Protein AF-A0ABD0RWF2-F1 (afdb_monomer)

Sequence (231 aa):
QAASSPPPEAEDREDRGLSQQPPHILEEQQHHPLRVAAKAYTLSSVLMRILMLGRVLNEEPLILRGAEIAAAGKRADPQSLLCYGESDAPECQRFSIPRAFNNSLGRAAGSALAPNSEDGIVQLLFQVEPNPFPFNYIANYTVSTEVASMEFRTVNGTQIPISDLDDSHAITVAVNNSSVGRLDANGLEAILPPAGAENISRCGSIIVRVSTRNTNRQAGIYVQLNFTVLD

Radius of gyration: 30.19 Å; Cα contacts (8 Å, |Δi|>4): 250; chains: 1; bounding box: 70×100×73 Å

Solvent-accessible surface area (backbone atoms only — not comparable to full-atom values): 15235 Å² total; per-residue (Å²): 137,90,84,87,90,85,89,86,81,88,80,90,78,92,81,88,73,83,78,77,72,73,78,71,68,69,63,66,71,73,66,45,47,64,60,50,52,54,48,50,51,51,52,51,50,53,50,51,51,57,55,40,70,75,50,59,77,58,46,81,66,49,73,49,76,58,96,56,43,36,36,40,34,30,23,11,46,66,88,55,51,85,29,50,41,93,36,90,48,81,89,20,71,44,37,30,32,36,72,62,26,30,59,58,49,40,61,52,46,43,79,55,55,39,94,90,49,89,49,32,35,39,38,39,40,38,42,33,63,54,67,93,43,68,90,52,91,69,93,86,67,97,71,82,53,66,50,69,53,74,49,47,23,42,76,90,65,49,76,40,73,86,73,94,64,51,86,74,35,42,71,43,70,58,76,79,74,81,70,77,47,76,80,56,101,76,82,64,84,67,71,74,74,74,96,72,85,81,89,75,54,96,94,56,85,87,86,86,86,87,81,78,92,69,84,62,87,84,65,83,84,87,86,89,84,88,86,78,89,82,134

InterPro domains:
  IPR014010 REJ domain [PS51111] (1-132)

Organism: Cirrhinus mrigala (NCBI:txid683832)

Secondary structure (DSSP, 8-state):
----------------------THHHHTTS--HHHHHHHHHHHHHHHHHHHHHTSPTTPPPEEEE-SSEEEEEEEE-TTS-TTBSS---GGGTTEEB-TTHHHHHHHHHGGGG-TT----EEEEEEEE-----TTS--S--S----EEEEEEEETTS-B-------TTTPPEE-----------TT-----PPPS---PPPTT-------------TT-------------

Structure (mmCIF, N/CA/C/O backbone):
data_AF-A0ABD0RWF2-F1
#
_entry.id   AF-A0ABD0RWF2-F1
#
loop_
_atom_site.group_PDB
_atom_site.id
_atom_site.type_symbol
_atom_site.label_atom_id
_atom_site.label_alt_id
_atom_site.label_comp_id
_atom_site.label_asym_id
_atom_site.label_entity_id
_atom_site.label_seq_id
_atom_site.pdbx_PDB_ins_code
_atom_site.Cartn_x
_atom_site.Cartn_y
_atom_site.Cartn_z
_atom_site.occupancy
_atom_site.B_iso_or_equiv
_atom_site.auth_seq_id
_atom_site.auth_comp_id
_atom_site.auth_asym_id
_atom_site.auth_atom_id
_atom_site.pdbx_PDB_model_num
ATOM 1 N N . GLN A 1 1 ? -52.249 49.405 -39.831 1.00 35.00 1 GLN A N 1
ATOM 2 C CA . GLN A 1 1 ? -51.319 50.418 -40.371 1.00 35.00 1 GLN A CA 1
ATOM 3 C C . GLN A 1 1 ? -50.728 51.168 -39.186 1.00 35.00 1 GLN A C 1
ATOM 5 O O . GLN A 1 1 ? -51.450 51.349 -38.216 1.00 35.00 1 GLN A O 1
ATOM 10 N N . ALA A 1 2 ? -49.468 51.586 -39.308 1.00 34.66 2 ALA A N 1
ATOM 11 C CA . ALA A 1 2 ? -48.666 52.374 -38.365 1.00 34.66 2 ALA A CA 1
ATOM 12 C C . ALA A 1 2 ? -47.902 51.609 -37.267 1.00 34.66 2 ALA A C 1
ATOM 14 O O . ALA A 1 2 ? -48.438 50.806 -36.511 1.00 34.66 2 ALA A O 1
ATOM 15 N N . ALA A 1 3 ? -46.608 51.916 -37.263 1.00 31.72 3 ALA A N 1
ATOM 16 C CA . ALA A 1 3 ? -45.551 51.521 -36.358 1.00 31.72 3 ALA A CA 1
ATOM 17 C C . ALA A 1 3 ? -45.183 52.700 -35.428 1.00 31.72 3 ALA A C 1
ATOM 19 O O . ALA A 1 3 ? -45.596 53.830 -35.687 1.00 31.72 3 ALA A O 1
ATOM 20 N N . SER A 1 4 ? -44.303 52.404 -34.461 1.00 34.72 4 SER A N 1
ATOM 21 C CA . SER A 1 4 ? -43.256 53.286 -33.897 1.00 34.72 4 SER A CA 1
ATOM 22 C C . SER A 1 4 ? -43.497 54.012 -32.552 1.00 34.72 4 SER A C 1
ATOM 24 O O . SER A 1 4 ? -44.144 55.050 -32.500 1.00 34.72 4 SER A O 1
ATOM 26 N N . SER A 1 5 ? -42.767 53.512 -31.536 1.00 36.91 5 SER A N 1
ATOM 27 C CA . SER A 1 5 ? -41.776 54.229 -30.684 1.00 36.91 5 SER A CA 1
ATOM 28 C C . SER A 1 5 ? -42.162 54.843 -29.304 1.00 36.91 5 SER A C 1
ATOM 30 O O . SER A 1 5 ? -43.319 55.188 -29.099 1.00 36.91 5 SER A O 1
ATOM 32 N N . PRO A 1 6 ? -41.189 54.934 -28.345 1.00 44.84 6 PRO A N 1
ATOM 33 C CA . PRO A 1 6 ? -41.353 54.887 -26.864 1.00 44.84 6 PRO A CA 1
ATOM 34 C C . PRO A 1 6 ? -40.896 56.198 -26.142 1.00 44.84 6 PRO A C 1
ATOM 36 O O . PRO A 1 6 ? -40.737 57.202 -26.834 1.00 44.84 6 PRO A O 1
ATOM 39 N N . PRO A 1 7 ? -40.473 56.199 -24.847 1.00 54.69 7 PRO A N 1
ATOM 40 C CA . PRO A 1 7 ? -41.164 55.992 -23.556 1.00 54.69 7 PRO A CA 1
ATOM 41 C C . PRO A 1 7 ? -41.255 57.316 -22.726 1.00 54.69 7 PRO A C 1
ATOM 43 O O . PRO A 1 7 ? -40.968 58.389 -23.256 1.00 54.69 7 PRO A O 1
ATOM 46 N N . PRO A 1 8 ? -41.612 57.273 -21.423 1.00 38.41 8 PRO A N 1
ATOM 47 C CA . PRO A 1 8 ? -40.702 57.886 -20.443 1.00 38.41 8 PRO A CA 1
ATOM 48 C C . PRO A 1 8 ? -40.524 57.083 -19.138 1.00 38.41 8 PRO A C 1
ATOM 50 O O . PRO A 1 8 ? -41.197 56.088 -18.881 1.00 38.41 8 PRO A O 1
ATOM 53 N N . GLU A 1 9 ? -39.532 57.530 -18.376 1.00 35.00 9 GLU A N 1
ATOM 54 C CA . GLU A 1 9 ? -38.856 56.906 -17.240 1.00 35.00 9 GLU A CA 1
ATOM 55 C C . GLU A 1 9 ? -39.615 56.953 -15.898 1.00 35.00 9 GLU A C 1
ATOM 57 O O . GLU A 1 9 ? -40.462 57.812 -15.682 1.00 35.00 9 GLU A O 1
ATOM 62 N N . ALA A 1 10 ? -39.167 56.052 -15.008 1.00 35.75 10 ALA A N 1
ATOM 63 C CA . ALA A 1 10 ? -39.119 56.107 -13.539 1.00 35.75 10 ALA A CA 1
ATOM 64 C C . ALA A 1 10 ? -40.433 56.247 -12.738 1.00 35.75 10 ALA A C 1
ATOM 66 O O . ALA A 1 10 ? -41.091 57.276 -12.758 1.00 35.75 10 ALA A O 1
ATOM 67 N N . GLU A 1 11 ? -40.757 55.229 -11.932 1.00 32.94 11 GLU A N 1
ATOM 68 C CA . GLU A 1 11 ? -40.518 55.239 -10.474 1.00 32.94 11 GLU A CA 1
ATOM 69 C C . GLU A 1 11 ? -41.073 53.957 -9.810 1.00 32.94 11 GLU A C 1
ATOM 71 O O . GLU A 1 11 ? -42.237 53.593 -9.954 1.00 32.94 11 GLU A O 1
ATOM 76 N N . ASP A 1 12 ? -40.163 53.256 -9.134 1.00 34.69 12 ASP A N 1
ATOM 77 C CA . ASP A 1 12 ? -40.293 52.579 -7.838 1.00 34.69 12 ASP A CA 1
ATOM 78 C C . ASP A 1 12 ? -41.637 51.932 -7.431 1.00 34.69 12 ASP A C 1
ATOM 80 O O . ASP A 1 12 ? -42.587 52.601 -7.015 1.00 34.69 12 ASP A O 1
ATOM 84 N N . ARG A 1 13 ? -41.673 50.589 -7.393 1.00 35.50 13 ARG A N 1
ATOM 85 C CA . ARG A 1 13 ? -42.452 49.874 -6.369 1.00 35.50 13 ARG A CA 1
ATOM 86 C C . ARG A 1 13 ? -41.957 48.446 -6.145 1.00 35.50 13 ARG A C 1
ATOM 88 O O . ARG A 1 13 ? -42.136 47.570 -6.984 1.00 35.50 13 ARG A O 1
ATOM 95 N N . GLU A 1 14 ? -41.346 48.277 -4.977 1.00 40.03 14 GLU A N 1
ATOM 96 C CA . GLU A 1 14 ? -41.033 47.050 -4.239 1.00 40.03 14 GLU A CA 1
ATOM 97 C C . GLU A 1 14 ? -41.798 45.793 -4.689 1.00 40.03 14 GLU A C 1
ATOM 99 O O . GLU A 1 14 ? -43.000 45.671 -4.439 1.00 40.03 14 GLU A O 1
ATOM 104 N N . ASP A 1 15 ? -41.076 44.808 -5.236 1.00 33.31 15 ASP A N 1
ATOM 105 C CA . ASP A 1 15 ? -41.552 43.426 -5.292 1.00 33.31 15 ASP A CA 1
ATOM 106 C C . ASP A 1 15 ? -40.811 42.573 -4.255 1.00 33.31 15 ASP A C 1
ATOM 108 O O . ASP A 1 15 ? -39.605 42.314 -4.317 1.00 33.31 15 ASP A O 1
ATOM 112 N N . ARG A 1 16 ? -41.580 42.182 -3.240 1.00 39.78 16 ARG A N 1
ATOM 113 C CA . ARG A 1 16 ? -41.236 41.194 -2.225 1.00 39.78 16 ARG A CA 1
ATOM 114 C C . ARG A 1 16 ? -41.119 39.831 -2.897 1.00 39.78 16 ARG A C 1
ATOM 116 O O . ARG A 1 16 ? -42.123 39.294 -3.347 1.00 39.78 16 ARG A O 1
ATOM 123 N N . GLY A 1 17 ? -39.949 39.200 -2.835 1.00 33.62 17 GLY A N 1
ATOM 124 C CA . GLY A 1 17 ? -39.877 37.813 -3.296 1.00 33.62 17 GLY A CA 1
ATOM 125 C C . GLY A 1 17 ? -38.576 37.040 -3.146 1.00 33.62 17 GLY A C 1
ATOM 126 O O . GLY A 1 17 ? -38.531 35.918 -3.636 1.00 33.62 17 GLY A O 1
ATOM 127 N N . LEU A 1 18 ? -37.531 37.541 -2.473 1.00 32.53 18 LEU A N 1
ATOM 128 C CA . LEU A 1 18 ? -36.453 36.643 -2.039 1.00 32.53 18 LEU A CA 1
ATOM 129 C C . LEU A 1 18 ? -36.925 35.885 -0.798 1.00 32.53 18 LEU A C 1
ATOM 131 O O . LEU A 1 18 ? -36.782 36.350 0.333 1.00 32.53 18 LEU A O 1
ATOM 135 N N . SER A 1 19 ? -37.491 34.701 -1.028 1.00 36.44 19 SER A N 1
ATOM 136 C CA . SER A 1 19 ? -37.588 33.665 -0.008 1.00 36.44 19 SER A CA 1
ATOM 137 C C . SER A 1 19 ? -36.163 33.337 0.438 1.00 36.44 19 SER A C 1
ATOM 139 O O . SER A 1 19 ? -35.428 32.622 -0.239 1.00 36.44 19 SER A O 1
ATOM 141 N N . GLN A 1 20 ? -35.755 33.950 1.548 1.00 39.06 20 GLN A N 1
ATOM 142 C CA . GLN A 1 20 ? -34.501 33.694 2.237 1.00 39.06 20 GLN A CA 1
ATOM 143 C C . GLN A 1 20 ? -34.470 32.218 2.624 1.00 39.06 20 GLN A C 1
ATOM 145 O O . GLN A 1 20 ? -35.133 31.784 3.564 1.00 39.06 20 GLN A O 1
ATOM 150 N N . GLN A 1 21 ? -33.712 31.432 1.870 1.00 40.88 21 GLN A N 1
ATOM 151 C CA . GLN A 1 21 ? -33.287 30.122 2.326 1.00 40.88 21 GLN A CA 1
ATOM 152 C C . GLN A 1 21 ? -32.282 30.364 3.466 1.00 40.88 21 GLN A C 1
ATOM 154 O O . GLN A 1 21 ? -31.365 31.169 3.276 1.00 40.88 21 GLN A O 1
ATOM 159 N N . PRO A 1 22 ? -32.448 29.761 4.659 1.00 37.84 22 PRO A N 1
ATOM 160 C CA . PRO A 1 22 ? -31.600 30.097 5.796 1.00 37.84 22 PRO A CA 1
ATOM 161 C C . PRO A 1 22 ? -30.133 29.756 5.484 1.00 37.84 22 PRO A C 1
ATOM 163 O O . PRO A 1 22 ? -29.872 28.680 4.939 1.00 37.84 22 PRO A O 1
ATOM 166 N N . PRO A 1 23 ? -29.161 30.604 5.868 1.00 44.16 23 PRO A N 1
ATOM 167 C CA . PRO A 1 23 ? -27.738 30.399 5.573 1.00 44.16 23 PRO A CA 1
ATOM 168 C C . PRO A 1 23 ? -27.113 29.191 6.295 1.00 44.16 23 PRO A C 1
ATOM 170 O O . PRO A 1 23 ? -25.952 28.867 6.068 1.00 44.16 23 PRO A O 1
ATOM 173 N N . HIS A 1 24 ? -27.873 28.472 7.121 1.00 41.97 24 HIS A N 1
ATOM 174 C CA . HIS A 1 24 ? -27.354 27.397 7.964 1.00 41.97 24 HIS A CA 1
ATOM 175 C C . HIS A 1 24 ? -27.015 26.090 7.226 1.00 41.97 24 HIS A C 1
ATOM 177 O O . HIS A 1 24 ? -26.334 25.247 7.794 1.00 41.97 24 HIS A O 1
ATOM 183 N N . ILE A 1 25 ? -27.420 25.910 5.962 1.00 43.56 25 ILE A N 1
ATOM 184 C CA . ILE A 1 25 ? -27.189 24.640 5.240 1.00 43.56 25 ILE A CA 1
ATOM 185 C C . ILE A 1 25 ? -25.828 24.609 4.511 1.00 43.56 25 ILE A C 1
ATOM 187 O O . ILE A 1 25 ? -25.320 23.531 4.214 1.00 43.56 25 ILE A O 1
ATOM 191 N N . LEU A 1 26 ? -25.177 25.756 4.267 1.00 41.25 26 LEU A N 1
ATOM 192 C CA . LEU A 1 26 ? -23.876 25.770 3.576 1.00 41.25 26 LEU A CA 1
ATOM 193 C C . LEU A 1 26 ? -22.666 25.529 4.498 1.00 41.25 26 LEU A C 1
ATOM 195 O O . LEU A 1 26 ? -21.635 25.060 4.015 1.00 41.25 26 LEU A O 1
ATOM 199 N N . GLU A 1 27 ? -22.773 25.787 5.804 1.00 44.12 27 GLU A N 1
ATOM 200 C CA . GLU A 1 27 ? -21.644 25.638 6.742 1.00 44.12 27 GLU A CA 1
ATOM 201 C C . GLU A 1 27 ? -21.539 24.229 7.356 1.00 44.12 27 GLU A C 1
ATOM 203 O O . GLU A 1 27 ? -20.430 23.723 7.568 1.00 44.12 27 GLU A O 1
ATOM 208 N N . GLU A 1 28 ? -22.664 23.525 7.537 1.00 43.81 28 GLU A N 1
ATOM 209 C CA . GLU A 1 28 ? -22.675 22.117 7.979 1.00 43.81 28 GLU A CA 1
ATOM 210 C C . GLU A 1 28 ? -22.117 21.155 6.915 1.00 43.81 28 GLU A C 1
ATOM 212 O O . GLU A 1 28 ? -21.649 20.057 7.222 1.00 43.81 28 GLU A O 1
ATOM 217 N N . GLN A 1 29 ? -22.101 21.570 5.646 1.00 45.38 29 GLN A N 1
ATOM 218 C CA . GLN A 1 29 ? -21.723 20.707 4.527 1.00 45.38 29 GLN A CA 1
ATOM 219 C C . GLN A 1 29 ? -20.199 20.632 4.288 1.00 45.38 29 GLN A C 1
ATOM 221 O O . GLN A 1 29 ? -19.726 19.749 3.558 1.00 45.38 29 GLN A O 1
ATOM 226 N N . GLN A 1 30 ? -19.418 21.518 4.920 1.00 48.91 30 GLN A N 1
ATOM 227 C CA . GLN A 1 30 ? -17.952 21.582 4.806 1.00 48.91 30 GLN A CA 1
ATOM 228 C C . GLN A 1 30 ? -17.190 20.803 5.891 1.00 48.91 30 GLN A C 1
ATOM 230 O O . GLN A 1 30 ? -16.026 20.471 5.676 1.00 48.91 30 GLN A O 1
ATOM 235 N N . HIS A 1 31 ? -17.835 20.441 7.002 1.00 50.56 31 HIS A N 1
ATOM 236 C CA . HIS A 1 31 ? -17.146 19.947 8.206 1.00 50.56 31 HIS A CA 1
ATOM 237 C C . HIS A 1 31 ? -17.389 18.470 8.519 1.00 50.56 31 HIS A C 1
ATOM 239 O O . HIS A 1 31 ? -17.074 18.001 9.609 1.00 50.56 31 HIS A O 1
ATOM 245 N N . HIS A 1 32 ? -17.926 17.707 7.567 1.00 56.00 32 HIS A N 1
ATOM 246 C CA . HIS A 1 32 ? -18.121 16.278 7.768 1.00 56.00 32 HIS A CA 1
ATOM 247 C C . HIS A 1 32 ? -16.754 15.586 7.957 1.00 56.00 32 HIS A C 1
ATOM 249 O O . HIS A 1 32 ? -15.948 15.616 7.024 1.00 56.00 32 HIS A O 1
ATOM 255 N N . PRO A 1 33 ? -16.457 14.945 9.099 1.00 59.25 33 PRO A N 1
ATOM 256 C CA . PRO A 1 33 ? -15.104 14.461 9.394 1.00 59.25 33 PRO A CA 1
ATOM 257 C C . PRO A 1 33 ? -14.569 13.429 8.390 1.00 59.25 33 PRO A C 1
ATOM 259 O O . PRO A 1 33 ? -13.376 13.423 8.098 1.00 59.25 33 PRO A O 1
ATOM 262 N N . LEU A 1 34 ? -15.445 12.645 7.740 1.00 58.69 34 LEU A N 1
ATOM 263 C CA . LEU A 1 34 ? -15.051 11.780 6.614 1.00 58.69 34 LEU A CA 1
ATOM 264 C C . LEU A 1 34 ? -14.525 12.578 5.407 1.00 58.69 34 LEU A C 1
ATOM 266 O O . LEU A 1 34 ? -13.592 12.142 4.738 1.00 58.69 34 LEU A O 1
ATOM 270 N N . ARG A 1 35 ? -15.087 13.765 5.129 1.00 64.81 35 ARG A N 1
ATOM 271 C CA . ARG A 1 35 ? -14.586 14.663 4.073 1.00 64.81 35 ARG A CA 1
ATOM 272 C C . ARG A 1 35 ? -13.245 15.280 4.459 1.00 64.81 35 ARG A C 1
ATOM 274 O O . ARG A 1 35 ? -12.412 15.472 3.579 1.00 64.81 35 ARG A O 1
ATOM 281 N N . VAL A 1 36 ? -13.018 15.551 5.746 1.00 71.88 36 VAL A N 1
ATOM 282 C CA . VAL A 1 36 ? -11.729 16.052 6.249 1.00 71.88 36 VAL A CA 1
ATOM 283 C C . VAL A 1 36 ? -10.648 14.981 6.103 1.00 71.88 36 VAL A C 1
ATOM 285 O O . VAL A 1 36 ? -9.608 15.268 5.519 1.00 71.88 36 VAL A O 1
ATOM 288 N N . ALA A 1 37 ? -10.918 13.739 6.519 1.00 72.12 37 ALA A N 1
ATOM 289 C CA . ALA A 1 37 ? -9.980 12.623 6.386 1.00 72.12 37 ALA A CA 1
ATOM 290 C C . ALA A 1 37 ? -9.653 12.306 4.916 1.00 72.12 37 ALA A C 1
ATOM 292 O O . ALA A 1 37 ? -8.483 12.208 4.548 1.00 72.12 37 ALA A O 1
ATOM 293 N N . ALA A 1 38 ? -10.664 12.231 4.042 1.00 74.44 38 ALA A N 1
ATOM 294 C CA . ALA A 1 38 ? -10.454 11.998 2.611 1.00 74.44 38 ALA A CA 1
ATOM 295 C C . ALA A 1 38 ? -9.656 13.134 1.943 1.00 74.44 38 ALA A C 1
ATOM 297 O O . ALA A 1 38 ? -8.788 12.889 1.099 1.00 74.44 38 ALA A O 1
ATOM 298 N N . LYS A 1 39 ? -9.916 14.388 2.337 1.00 81.06 39 LYS A N 1
ATOM 299 C CA . LYS A 1 39 ? -9.170 15.552 1.847 1.00 81.06 39 LYS A CA 1
ATOM 300 C C . LYS A 1 39 ? -7.728 15.546 2.355 1.00 81.06 39 LYS A C 1
ATOM 302 O O . LYS A 1 39 ? -6.826 15.786 1.560 1.00 81.06 39 LYS A O 1
ATOM 307 N N . ALA A 1 40 ? -7.508 15.233 3.632 1.00 80.00 40 ALA A N 1
ATOM 308 C CA . ALA A 1 40 ? -6.178 15.107 4.220 1.00 80.00 40 ALA A CA 1
ATOM 309 C C . ALA A 1 40 ? -5.372 13.999 3.531 1.00 80.00 40 ALA A C 1
ATOM 311 O O . ALA A 1 40 ? -4.257 14.252 3.092 1.00 80.00 40 ALA A O 1
ATOM 312 N N . TYR A 1 41 ? -5.966 12.821 3.324 1.00 82.12 41 TYR A N 1
ATOM 313 C CA . TYR A 1 41 ? -5.356 11.735 2.556 1.00 82.12 41 TYR A CA 1
ATOM 314 C C . TYR A 1 41 ? -4.958 12.183 1.143 1.00 82.12 41 TYR A C 1
ATOM 316 O O . TYR A 1 41 ? -3.818 11.993 0.726 1.00 82.12 41 TYR A O 1
ATOM 324 N N . THR A 1 42 ? -5.876 12.834 0.421 1.00 84.75 42 THR A N 1
ATOM 325 C CA . THR A 1 42 ? -5.627 13.297 -0.954 1.00 84.75 42 THR A CA 1
ATOM 326 C C . THR A 1 42 ? -4.484 14.312 -1.006 1.00 84.75 42 THR A C 1
ATOM 328 O O . THR A 1 42 ? -3.588 14.190 -1.838 1.00 84.75 42 THR A O 1
ATOM 331 N N . LEU A 1 43 ? -4.484 15.301 -0.106 1.00 89.19 43 LEU A N 1
ATOM 332 C CA . LEU A 1 43 ? -3.433 16.319 -0.038 1.00 89.19 43 LEU A CA 1
ATOM 333 C C . LEU A 1 43 ? -2.080 15.711 0.348 1.00 89.19 43 LEU A C 1
ATOM 335 O O . LEU A 1 43 ? -1.073 16.037 -0.281 1.00 89.19 43 LEU A O 1
ATOM 339 N N . SER A 1 44 ? -2.061 14.796 1.318 1.00 87.62 44 SER A N 1
ATOM 340 C CA . SER A 1 44 ? -0.854 14.073 1.724 1.00 87.62 44 SER A CA 1
ATOM 341 C C . SER A 1 44 ? -0.311 13.203 0.590 1.00 87.62 44 SER A C 1
ATOM 343 O O . SER A 1 44 ? 0.894 13.199 0.363 1.00 87.62 44 SER A O 1
ATOM 345 N N . SER A 1 45 ? -1.177 12.537 -0.180 1.00 87.56 45 SER A N 1
ATOM 346 C CA . SER A 1 45 ? -0.793 11.770 -1.374 1.00 87.56 45 SER A CA 1
ATOM 347 C C . SER A 1 45 ? -0.154 12.645 -2.447 1.00 87.56 45 SER A C 1
ATOM 349 O O . SER A 1 45 ? 0.947 12.349 -2.918 1.00 87.56 45 SER A O 1
ATOM 351 N N . VAL A 1 46 ? -0.778 13.780 -2.771 1.00 91.69 46 VAL A N 1
ATOM 352 C CA . VAL A 1 46 ? -0.228 14.735 -3.742 1.00 91.69 46 VAL A CA 1
ATOM 353 C C . VAL A 1 46 ? 1.121 15.286 -3.276 1.00 91.69 46 VAL A C 1
ATOM 355 O O . VAL A 1 46 ? 2.073 15.295 -4.055 1.00 91.69 46 VAL A O 1
ATOM 358 N N . LEU A 1 47 ? 1.229 15.703 -2.012 1.00 93.62 47 LEU A N 1
ATOM 359 C CA . LEU A 1 47 ? 2.478 16.211 -1.444 1.00 93.62 47 LEU A CA 1
ATOM 360 C C . LEU A 1 47 ? 3.583 15.153 -1.499 1.00 93.62 47 LEU A C 1
ATOM 362 O O . LEU A 1 47 ? 4.667 15.417 -2.017 1.00 93.62 47 LEU A O 1
ATOM 366 N N . MET A 1 48 ? 3.297 13.950 -1.003 1.00 93.81 48 MET A N 1
ATOM 367 C CA . MET A 1 48 ? 4.249 12.846 -0.971 1.00 93.81 48 MET A CA 1
ATOM 368 C C . MET A 1 48 ? 4.751 12.519 -2.378 1.00 93.81 48 MET A C 1
ATOM 370 O O . MET A 1 48 ? 5.948 12.342 -2.593 1.00 93.81 48 MET A O 1
ATOM 374 N N . ARG A 1 49 ? 3.853 12.533 -3.365 1.00 91.75 49 ARG A N 1
ATOM 375 C CA . ARG A 1 49 ? 4.201 12.331 -4.766 1.00 91.75 49 ARG A CA 1
ATOM 376 C C . ARG A 1 49 ? 5.155 13.394 -5.299 1.00 91.75 49 ARG A C 1
ATOM 378 O O . ARG A 1 49 ? 6.152 13.038 -5.917 1.00 91.75 49 ARG A O 1
ATOM 385 N N . ILE A 1 50 ? 4.868 14.673 -5.053 1.00 93.44 50 ILE A N 1
ATOM 386 C CA . ILE A 1 50 ? 5.740 15.781 -5.469 1.00 93.44 50 ILE A CA 1
ATOM 387 C C . ILE A 1 50 ? 7.135 15.611 -4.859 1.00 93.44 50 ILE A C 1
ATOM 389 O O . ILE A 1 50 ? 8.132 15.715 -5.569 1.00 93.44 50 ILE A O 1
ATOM 393 N N . LEU A 1 51 ? 7.206 15.281 -3.567 1.00 95.00 51 LEU A N 1
ATOM 394 C CA . LEU A 1 51 ? 8.475 15.067 -2.871 1.00 95.00 51 LEU A CA 1
ATOM 395 C C . LEU A 1 51 ? 9.264 13.892 -3.465 1.00 95.00 51 LEU A C 1
ATOM 397 O O . LEU A 1 51 ? 10.476 13.992 -3.624 1.00 95.00 51 LEU A O 1
ATOM 401 N N . MET A 1 52 ? 8.589 12.805 -3.849 1.00 93.81 52 MET A N 1
ATOM 402 C CA . MET A 1 52 ? 9.229 11.640 -4.475 1.00 93.81 52 MET A CA 1
ATOM 403 C C . MET A 1 52 ? 9.791 11.910 -5.865 1.00 93.81 52 MET A C 1
ATOM 405 O O . MET A 1 52 ? 10.822 11.337 -6.213 1.00 93.81 52 MET A O 1
ATOM 409 N N . LEU A 1 53 ? 9.179 12.808 -6.638 1.00 90.31 53 LEU A N 1
ATOM 410 C CA . LEU A 1 53 ? 9.723 13.209 -7.939 1.00 90.31 53 LEU A CA 1
ATOM 411 C C . LEU A 1 53 ? 11.044 13.979 -7.813 1.00 90.31 53 LEU A C 1
ATOM 413 O O . LEU A 1 53 ? 11.866 13.920 -8.723 1.00 90.31 53 LEU A O 1
ATOM 417 N N . GLY A 1 54 ? 11.267 14.669 -6.692 1.00 90.12 54 GLY A N 1
ATOM 418 C CA . GLY A 1 54 ? 12.518 15.378 -6.414 1.00 90.12 54 GLY A CA 1
ATOM 419 C C . GLY A 1 54 ? 13.642 14.501 -5.854 1.00 90.12 54 GLY A C 1
ATOM 420 O O . GLY A 1 54 ? 14.760 14.991 -5.706 1.00 90.12 54 GLY A O 1
ATOM 421 N N . ARG A 1 55 ? 13.372 13.233 -5.515 1.00 92.56 55 ARG A N 1
ATOM 422 C CA . ARG A 1 55 ? 14.361 12.341 -4.888 1.00 92.56 55 ARG A CA 1
ATOM 423 C C . ARG A 1 55 ? 15.201 11.578 -5.900 1.00 92.56 55 ARG A C 1
ATOM 425 O O . ARG A 1 55 ? 14.794 11.360 -7.046 1.00 92.56 55 ARG A O 1
ATOM 432 N N . VAL A 1 56 ? 16.372 11.138 -5.446 1.00 92.12 56 VAL A N 1
ATOM 433 C CA . VAL A 1 56 ? 17.272 10.287 -6.227 1.00 92.12 56 VAL A CA 1
ATOM 434 C C . VAL A 1 56 ? 16.725 8.857 -6.250 1.00 92.12 56 VAL A C 1
ATOM 436 O O . VAL A 1 56 ? 16.047 8.411 -5.323 1.00 92.12 56 VAL A O 1
ATOM 439 N N . LEU A 1 57 ? 16.973 8.138 -7.345 1.00 90.62 57 LEU A N 1
ATOM 440 C CA . LEU A 1 57 ? 16.590 6.735 -7.467 1.00 90.62 57 LEU A CA 1
ATOM 441 C C . LEU A 1 57 ? 17.258 5.896 -6.364 1.00 90.62 57 LEU A C 1
ATOM 443 O O . LEU A 1 57 ? 18.457 6.019 -6.132 1.00 90.62 57 LEU A O 1
ATOM 447 N N . ASN A 1 58 ? 16.480 5.021 -5.724 1.00 91.31 58 ASN A N 1
ATOM 448 C CA . ASN A 1 58 ? 16.902 4.095 -4.664 1.00 91.31 58 ASN A CA 1
ATOM 449 C C . ASN A 1 58 ? 17.411 4.744 -3.376 1.00 91.31 58 ASN A C 1
ATOM 451 O O . ASN A 1 58 ? 18.004 4.065 -2.537 1.00 91.31 58 ASN A O 1
ATOM 455 N N . GLU A 1 59 ? 17.146 6.030 -3.195 1.00 92.44 59 GLU A N 1
ATOM 456 C CA . GLU A 1 59 ? 17.417 6.720 -1.946 1.00 92.44 59 GLU A CA 1
ATOM 457 C C . GLU A 1 59 ? 16.563 6.160 -0.793 1.00 92.44 59 GLU A C 1
ATOM 459 O O . GLU A 1 59 ? 15.576 5.442 -0.998 1.00 92.44 59 GLU A O 1
ATOM 464 N N . GLU A 1 60 ? 16.956 6.469 0.441 1.00 92.81 60 GLU A N 1
ATOM 465 C CA . GLU A 1 60 ? 16.189 6.132 1.638 1.00 92.81 60 GLU A CA 1
ATOM 466 C C . GLU A 1 60 ? 14.736 6.651 1.563 1.00 92.81 60 GLU A C 1
ATOM 468 O O . GLU A 1 60 ? 14.473 7.708 0.972 1.00 92.81 60 GLU A O 1
ATOM 473 N N . PRO A 1 61 ? 13.764 5.910 2.130 1.00 93.62 61 PRO A N 1
ATOM 474 C CA . PRO A 1 61 ? 12.371 6.331 2.103 1.00 93.62 61 PRO A CA 1
ATOM 475 C C . PRO A 1 61 ? 12.186 7.645 2.870 1.00 93.62 61 PRO A C 1
ATOM 477 O O . PRO A 1 61 ? 12.734 7.840 3.953 1.00 93.62 61 PRO A O 1
ATOM 480 N N . LEU A 1 62 ? 11.368 8.542 2.324 1.00 94.88 62 LEU A N 1
ATOM 481 C CA . LEU A 1 62 ? 10.940 9.748 3.025 1.00 94.88 62 LEU A CA 1
ATOM 482 C C . LEU A 1 62 ? 9.657 9.448 3.790 1.00 94.88 62 LEU A C 1
ATOM 484 O O . LEU A 1 62 ? 8.690 8.957 3.209 1.00 94.88 62 LEU A O 1
ATOM 488 N N . ILE A 1 63 ? 9.646 9.794 5.073 1.00 92.94 63 ILE A N 1
ATOM 489 C CA . ILE A 1 63 ? 8.518 9.538 5.961 1.00 92.94 63 ILE A CA 1
ATOM 490 C C . ILE A 1 63 ? 7.955 10.878 6.443 1.00 92.94 63 ILE A C 1
ATOM 492 O O . ILE A 1 63 ? 8.668 11.692 7.027 1.00 92.94 63 ILE A O 1
ATOM 496 N N . LEU A 1 64 ? 6.663 11.096 6.214 1.00 89.56 64 LEU A N 1
ATOM 497 C CA . LEU A 1 64 ? 5.887 12.198 6.768 1.00 89.56 64 LEU A CA 1
ATOM 498 C C . LEU A 1 64 ? 4.970 11.640 7.855 1.00 89.56 64 LEU A C 1
ATOM 500 O O . LEU A 1 64 ? 4.101 10.817 7.572 1.00 89.56 64 LEU A O 1
ATOM 504 N N . ARG A 1 65 ? 5.154 12.083 9.099 1.00 85.56 65 ARG A N 1
ATOM 505 C CA . ARG A 1 65 ? 4.308 11.688 10.233 1.00 85.56 65 ARG A CA 1
ATOM 506 C C . ARG A 1 65 ? 3.527 12.896 10.733 1.00 85.56 65 ARG A C 1
ATOM 508 O O . ARG A 1 65 ? 4.119 13.868 11.194 1.00 85.56 65 ARG A O 1
ATOM 515 N N . GLY A 1 66 ? 2.209 12.829 10.603 1.00 76.44 66 GLY A N 1
ATOM 516 C CA . GLY A 1 66 ? 1.262 13.669 11.326 1.00 76.44 66 GLY A CA 1
ATOM 517 C C . GLY A 1 66 ? 0.761 12.965 12.587 1.00 76.44 66 GLY A C 1
ATOM 518 O O . GLY A 1 66 ? 1.197 11.856 12.893 1.00 76.44 66 GLY A O 1
ATOM 519 N N . ALA A 1 67 ? -0.161 13.609 13.302 1.00 72.44 67 ALA A N 1
ATOM 520 C CA . ALA A 1 67 ? -0.793 13.003 14.470 1.00 72.44 67 ALA A CA 1
ATOM 521 C C . ALA A 1 67 ? -1.688 11.815 14.074 1.00 72.44 67 ALA A C 1
ATOM 523 O O . ALA A 1 67 ? -1.645 10.797 14.742 1.00 72.44 67 ALA A O 1
ATOM 524 N N . GLU A 1 68 ? -2.425 11.911 12.962 1.00 73.12 68 GLU A N 1
ATOM 525 C CA . GLU A 1 68 ? -3.387 10.875 12.546 1.00 73.12 68 GLU A CA 1
ATOM 526 C C . GLU A 1 68 ? -3.001 10.136 11.252 1.00 73.12 68 GLU A C 1
ATOM 528 O O . GLU A 1 68 ? -3.562 9.086 10.935 1.00 73.12 68 GLU A O 1
ATOM 533 N N . ILE A 1 69 ? -2.077 10.691 10.461 1.00 76.19 69 ILE A N 1
ATOM 534 C CA . ILE A 1 69 ? -1.674 10.140 9.159 1.00 76.19 69 ILE A CA 1
ATOM 535 C C . ILE A 1 69 ? -0.156 10.020 9.110 1.00 76.19 69 ILE A C 1
ATOM 537 O O . ILE A 1 69 ? 0.558 11.016 9.239 1.00 76.19 69 ILE A O 1
ATOM 541 N N . ALA A 1 70 ? 0.329 8.815 8.836 1.00 85.75 70 ALA A N 1
ATOM 542 C CA . ALA A 1 70 ? 1.702 8.562 8.438 1.00 85.75 70 ALA A CA 1
ATOM 543 C C . ALA A 1 70 ? 1.753 8.202 6.947 1.00 85.75 70 ALA A C 1
ATOM 545 O O . ALA A 1 70 ? 0.928 7.448 6.431 1.00 85.75 70 ALA A O 1
ATOM 546 N N . ALA A 1 71 ? 2.733 8.754 6.243 1.00 90.12 71 ALA A N 1
ATOM 547 C CA . ALA A 1 71 ? 3.001 8.467 4.846 1.00 90.12 71 ALA A CA 1
ATOM 548 C C . ALA A 1 71 ? 4.483 8.153 4.677 1.00 90.12 71 ALA A C 1
ATOM 550 O O . ALA A 1 71 ? 5.334 8.897 5.156 1.00 90.12 71 ALA A O 1
ATOM 551 N N . ALA A 1 72 ? 4.792 7.075 3.974 1.00 93.31 72 ALA A N 1
ATOM 552 C CA . ALA A 1 72 ? 6.134 6.737 3.544 1.00 93.31 72 ALA A CA 1
ATOM 553 C C . ALA A 1 72 ? 6.163 6.711 2.019 1.00 93.31 72 ALA A C 1
ATOM 555 O O . ALA A 1 72 ? 5.262 6.167 1.381 1.00 93.31 72 ALA A O 1
ATOM 556 N N . GLY A 1 73 ? 7.191 7.297 1.421 1.00 94.38 73 GLY A N 1
ATOM 557 C CA . GLY A 1 73 ? 7.405 7.228 -0.016 1.00 94.38 73 GLY A CA 1
ATOM 558 C C . GLY A 1 73 ? 8.834 6.850 -0.349 1.00 94.38 73 GLY A C 1
ATOM 559 O O . GLY A 1 73 ? 9.768 7.252 0.345 1.00 94.38 73 GLY A O 1
ATOM 560 N N . LYS A 1 74 ? 9.004 6.104 -1.441 1.00 93.94 74 LYS A N 1
ATOM 561 C CA . LYS A 1 74 ? 10.315 5.787 -2.007 1.00 93.94 74 LYS A CA 1
ATOM 562 C C . LYS A 1 74 ? 10.271 5.894 -3.529 1.00 93.94 74 LYS A C 1
ATOM 564 O O . LYS A 1 74 ? 9.356 5.366 -4.163 1.00 93.94 74 LYS A O 1
ATOM 569 N N . ARG A 1 75 ? 11.277 6.550 -4.114 1.00 93.56 75 ARG A N 1
ATOM 570 C CA . ARG A 1 75 ? 11.586 6.423 -5.542 1.00 93.56 75 ARG A CA 1
ATOM 571 C C . ARG A 1 75 ? 12.579 5.277 -5.693 1.00 93.56 75 ARG A C 1
ATOM 573 O O . ARG A 1 75 ? 13.724 5.406 -5.276 1.00 93.56 75 ARG A O 1
ATOM 580 N N . ALA A 1 76 ? 12.144 4.159 -6.251 1.00 90.62 76 ALA A N 1
ATOM 581 C CA . ALA A 1 76 ? 12.926 2.930 -6.296 1.00 90.62 76 ALA A CA 1
ATOM 582 C C . ALA A 1 76 ? 12.855 2.255 -7.664 1.00 90.62 76 ALA A C 1
ATOM 584 O O . ALA A 1 76 ? 11.878 2.400 -8.393 1.00 90.62 76 ALA A O 1
ATOM 585 N N . ASP A 1 77 ? 13.876 1.482 -8.000 1.00 88.19 77 ASP A N 1
ATOM 586 C CA . ASP A 1 77 ? 13.770 0.474 -9.046 1.00 88.19 77 ASP A CA 1
ATOM 587 C C . ASP A 1 77 ? 12.908 -0.724 -8.569 1.00 88.19 77 ASP A C 1
ATOM 589 O O . ASP A 1 77 ? 12.602 -0.848 -7.375 1.00 88.19 77 ASP A O 1
ATOM 593 N N . PRO A 1 78 ? 12.506 -1.643 -9.471 1.00 85.00 78 PRO A N 1
ATOM 594 C CA . PRO A 1 78 ? 11.762 -2.843 -9.102 1.00 85.00 78 PRO A CA 1
ATOM 595 C C . PRO A 1 78 ? 12.434 -3.750 -8.085 1.00 85.00 78 PRO A C 1
ATOM 597 O O . PRO A 1 78 ? 11.776 -4.661 -7.610 1.00 85.00 78 PRO A O 1
ATOM 600 N N . GLN A 1 79 ? 13.723 -3.609 -7.794 1.00 84.81 79 GLN A N 1
ATOM 601 C CA . GLN A 1 79 ? 14.459 -4.478 -6.875 1.00 84.81 79 GLN A CA 1
ATOM 602 C C . GLN A 1 79 ? 14.624 -3.848 -5.486 1.00 84.81 79 GLN A C 1
ATOM 604 O O . GLN A 1 79 ? 14.910 -4.561 -4.526 1.00 84.81 79 GLN A O 1
ATOM 609 N N . SER A 1 80 ? 14.370 -2.545 -5.359 1.00 88.56 80 SER A N 1
ATOM 610 C CA . SER A 1 80 ? 14.598 -1.758 -4.147 1.00 88.56 80 SER A CA 1
ATOM 611 C C . SER A 1 80 ? 13.316 -1.127 -3.590 1.00 88.56 80 SER A C 1
ATOM 613 O O . SER A 1 80 ? 13.363 -0.074 -2.953 1.00 88.56 80 SER A O 1
ATOM 615 N N . LEU A 1 81 ? 12.145 -1.731 -3.802 1.00 91.12 81 LEU A N 1
ATOM 616 C CA . LEU A 1 81 ? 10.906 -1.236 -3.195 1.00 91.12 81 LEU A CA 1
ATOM 617 C C . LEU A 1 81 ? 10.985 -1.210 -1.661 1.00 91.12 81 LEU A C 1
ATOM 619 O O . LEU A 1 81 ? 11.703 -1.984 -1.023 1.00 91.12 81 LEU A O 1
ATOM 623 N N . LEU A 1 82 ? 10.207 -0.310 -1.069 1.00 91.38 82 LEU A N 1
ATOM 624 C CA . LEU A 1 82 ? 9.888 -0.322 0.351 1.00 91.38 82 LEU A CA 1
ATOM 625 C C . LEU A 1 82 ? 9.115 -1.612 0.678 1.00 91.38 82 LEU A C 1
ATOM 627 O O . LEU A 1 82 ? 8.238 -2.013 -0.084 1.00 91.38 82 LEU A O 1
ATOM 631 N N . CYS A 1 83 ? 9.423 -2.228 1.820 1.00 90.44 83 CYS A N 1
ATOM 632 C CA . CYS A 1 83 ? 8.778 -3.443 2.336 1.00 90.44 83 CYS A CA 1
ATOM 633 C C . CYS A 1 83 ? 9.028 -4.738 1.552 1.00 90.44 83 CYS A C 1
ATOM 635 O O . CYS A 1 83 ? 8.210 -5.656 1.608 1.00 90.44 83 CYS A O 1
ATOM 637 N N . TYR A 1 84 ? 10.152 -4.853 0.839 1.00 90.00 84 TYR A N 1
ATOM 638 C CA . TYR A 1 84 ? 10.527 -6.137 0.250 1.00 90.00 84 TYR A CA 1
ATOM 639 C C . TYR A 1 84 ? 10.968 -7.172 1.288 1.00 90.00 84 TYR A C 1
ATOM 641 O O . TYR A 1 84 ? 11.867 -6.921 2.089 1.00 90.00 84 TYR A O 1
ATOM 649 N N . GLY A 1 85 ? 10.403 -8.376 1.185 1.00 84.19 85 GLY A N 1
ATOM 650 C CA . GLY A 1 85 ? 10.668 -9.491 2.089 1.00 84.19 85 GLY A CA 1
ATOM 651 C C . GLY A 1 85 ? 10.272 -9.172 3.530 1.00 84.19 85 GLY A C 1
ATOM 652 O O . GLY A 1 85 ? 9.309 -8.447 3.779 1.00 84.19 85 GLY A O 1
ATOM 653 N N . GLU A 1 86 ? 11.025 -9.719 4.477 1.00 76.69 86 GLU A N 1
ATOM 654 C CA . GLU A 1 86 ? 10.906 -9.381 5.896 1.00 76.69 86 GLU A CA 1
ATOM 655 C C . GLU A 1 86 ? 11.742 -8.128 6.169 1.00 76.69 86 GLU A C 1
ATOM 657 O O . GLU A 1 86 ? 12.940 -8.196 6.435 1.00 76.69 86 GLU A O 1
ATOM 662 N N . SER A 1 87 ? 11.125 -6.962 5.979 1.00 81.06 87 SER A N 1
ATOM 663 C CA . SER A 1 87 ? 11.748 -5.679 6.290 1.00 81.06 87 SER A CA 1
ATOM 664 C C . SER A 1 87 ? 11.436 -5.288 7.731 1.00 81.06 87 SER A C 1
ATOM 666 O O . SER A 1 87 ? 10.271 -5.153 8.092 1.00 81.06 87 SER A O 1
ATOM 668 N N . ASP A 1 88 ? 12.477 -5.013 8.518 1.00 78.31 88 ASP A N 1
ATOM 669 C CA . ASP A 1 88 ? 12.346 -4.543 9.906 1.00 78.31 88 ASP A CA 1
ATOM 670 C C . ASP A 1 88 ? 11.924 -3.065 10.018 1.00 78.31 88 ASP A C 1
ATOM 672 O O . ASP A 1 88 ? 11.827 -2.515 11.119 1.00 78.31 88 ASP A O 1
ATOM 676 N N . ALA A 1 89 ? 11.695 -2.387 8.888 1.00 83.06 89 ALA A N 1
ATOM 677 C CA . ALA A 1 89 ? 11.260 -0.998 8.887 1.00 83.06 89 ALA A CA 1
ATOM 678 C C . ALA A 1 89 ? 9.899 -0.870 9.602 1.00 83.06 89 ALA A C 1
ATOM 680 O O . ALA A 1 89 ? 8.983 -1.642 9.298 1.00 83.06 89 ALA A O 1
ATOM 681 N N . PRO A 1 90 ? 9.714 0.111 10.509 1.00 82.38 90 PRO A N 1
ATOM 682 C CA . PRO A 1 90 ? 8.453 0.303 11.228 1.00 82.38 90 PRO A CA 1
ATOM 683 C C . PRO A 1 90 ? 7.241 0.428 10.301 1.00 82.38 90 PRO A C 1
ATOM 685 O O . PRO A 1 90 ? 6.167 -0.091 10.589 1.00 82.38 90 PRO A O 1
ATOM 688 N N . GLU A 1 91 ? 7.425 1.067 9.147 1.00 83.50 91 GLU A N 1
ATOM 689 C CA . GLU A 1 91 ? 6.394 1.258 8.130 1.00 83.50 91 GLU A CA 1
ATOM 690 C C . GLU A 1 91 ? 6.011 -0.066 7.440 1.00 83.50 91 GLU A C 1
ATOM 692 O O . GLU A 1 91 ? 4.924 -0.189 6.887 1.00 83.50 91 GLU A O 1
ATOM 697 N N . CYS A 1 92 ? 6.870 -1.081 7.494 1.00 86.62 92 CYS A N 1
ATOM 698 C CA . CYS A 1 92 ? 6.685 -2.366 6.824 1.00 86.62 92 CYS A CA 1
ATOM 699 C C . CYS A 1 92 ? 6.228 -3.489 7.750 1.00 86.62 92 CYS A C 1
ATOM 701 O O . CYS A 1 92 ? 5.894 -4.566 7.274 1.00 86.62 92 CYS A O 1
ATOM 703 N N . GLN A 1 93 ? 6.104 -3.244 9.055 1.00 81.81 93 GLN A N 1
ATOM 704 C CA . GLN A 1 93 ? 5.655 -4.266 10.012 1.00 81.81 93 GLN A CA 1
ATOM 705 C C . GLN A 1 93 ? 4.312 -4.916 9.635 1.00 81.81 93 GLN A C 1
ATOM 707 O O . GLN A 1 93 ? 4.014 -6.035 10.046 1.00 81.81 93 GLN A O 1
ATOM 712 N N . ARG A 1 94 ? 3.477 -4.205 8.868 1.00 78.44 94 ARG A N 1
ATOM 713 C CA . ARG A 1 94 ? 2.133 -4.642 8.464 1.00 78.44 94 ARG A CA 1
ATOM 714 C C . ARG A 1 94 ? 2.067 -5.117 7.012 1.00 78.44 94 ARG A C 1
ATOM 716 O O . ARG A 1 94 ? 1.083 -5.748 6.642 1.00 78.44 94 ARG A O 1
ATOM 723 N N . PHE A 1 95 ? 3.082 -4.821 6.202 1.00 84.94 95 PHE A N 1
ATOM 724 C CA . PHE A 1 95 ? 3.108 -5.095 4.767 1.00 84.94 95 PHE A CA 1
ATOM 725 C C . PHE A 1 95 ? 4.406 -5.786 4.383 1.00 84.94 95 PHE A C 1
ATOM 727 O O . PHE A 1 95 ? 5.484 -5.253 4.614 1.00 84.94 95 PHE A O 1
ATOM 734 N N . SER A 1 96 ? 4.300 -6.922 3.705 1.00 89.25 96 SER A N 1
ATOM 735 C CA . SER A 1 96 ? 5.446 -7.587 3.095 1.00 89.25 96 SER A CA 1
ATOM 736 C C . SER A 1 96 ? 5.181 -7.809 1.615 1.00 89.25 96 SER A C 1
ATOM 738 O O . SER A 1 96 ? 4.14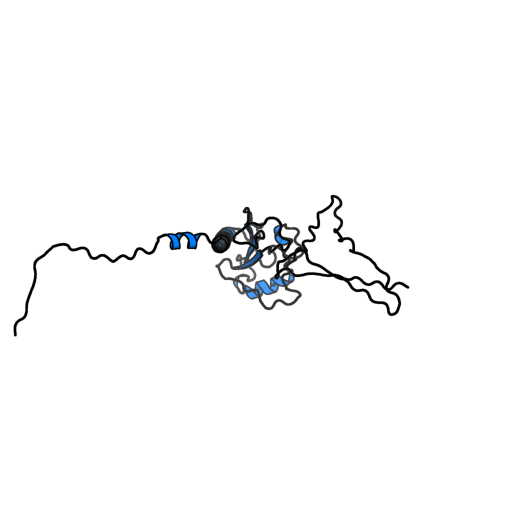3 -8.342 1.221 1.00 89.25 96 SER A O 1
ATOM 740 N N . ILE A 1 97 ? 6.126 -7.382 0.786 1.00 91.06 97 ILE A N 1
ATOM 741 C CA . ILE A 1 97 ? 6.108 -7.613 -0.651 1.00 91.06 97 ILE A CA 1
ATOM 742 C C . ILE A 1 97 ? 7.112 -8.735 -0.946 1.00 91.06 97 ILE A C 1
ATOM 744 O O . ILE A 1 97 ? 8.304 -8.576 -0.666 1.00 91.06 97 ILE A O 1
ATOM 748 N N . PRO A 1 98 ? 6.697 -9.873 -1.524 1.00 90.31 98 PRO A N 1
ATOM 749 C CA . PRO A 1 98 ? 7.634 -10.919 -1.918 1.00 90.31 98 PRO A CA 1
ATOM 750 C C . PRO A 1 98 ? 8.622 -10.414 -2.969 1.00 90.31 98 PRO A C 1
ATOM 752 O O . PRO A 1 98 ? 8.248 -9.682 -3.881 1.00 90.31 98 PRO A O 1
ATOM 755 N N . ARG A 1 99 ? 9.884 -10.856 -2.921 1.00 88.94 99 ARG A N 1
ATOM 756 C CA . ARG A 1 99 ? 10.883 -10.438 -3.927 1.00 88.94 99 ARG A CA 1
ATOM 757 C C . ARG A 1 99 ? 10.514 -10.850 -5.353 1.00 88.94 99 ARG A C 1
ATOM 759 O O . ARG A 1 99 ? 10.894 -10.154 -6.286 1.00 88.94 99 ARG A O 1
ATOM 766 N N . ALA A 1 100 ? 9.758 -11.938 -5.521 1.00 87.44 100 ALA A N 1
ATOM 767 C CA . ALA A 1 100 ? 9.268 -12.381 -6.827 1.00 87.44 100 ALA A CA 1
ATOM 768 C C . ALA A 1 100 ? 8.362 -11.334 -7.502 1.00 87.44 100 ALA A C 1
ATOM 770 O O . ALA A 1 100 ? 8.311 -11.260 -8.730 1.00 87.44 100 ALA A O 1
ATOM 771 N N . PHE A 1 101 ? 7.705 -10.472 -6.714 1.00 88.25 101 PHE A N 1
ATOM 772 C CA . PHE A 1 101 ? 6.838 -9.396 -7.198 1.00 88.25 101 PHE A CA 1
ATOM 773 C C . PHE A 1 101 ? 7.538 -8.432 -8.167 1.00 88.25 101 PHE A C 1
ATOM 775 O O . PHE A 1 101 ? 6.874 -7.850 -9.027 1.00 88.25 101 PHE A O 1
ATOM 782 N N . ASN A 1 102 ? 8.868 -8.301 -8.089 1.00 86.12 102 ASN A N 1
ATOM 783 C CA . ASN A 1 102 ? 9.657 -7.432 -8.964 1.00 86.12 102 ASN A CA 1
ATOM 784 C C . ASN A 1 102 ? 9.364 -7.651 -10.462 1.00 86.12 102 ASN A C 1
ATOM 786 O O . ASN A 1 102 ? 9.281 -6.690 -11.226 1.00 86.12 102 ASN A O 1
ATOM 790 N N . ASN A 1 103 ? 9.127 -8.898 -10.872 1.00 82.62 103 ASN A N 1
ATOM 791 C CA . ASN A 1 103 ? 8.846 -9.279 -12.250 1.00 82.62 103 ASN A CA 1
ATOM 792 C C . ASN A 1 103 ? 7.439 -8.849 -12.670 1.00 82.62 103 ASN A C 1
ATOM 794 O O . ASN A 1 103 ? 7.232 -8.375 -13.787 1.00 82.62 103 ASN A O 1
ATOM 798 N N . SER A 1 104 ? 6.458 -9.002 -11.780 1.00 85.62 104 SER A N 1
ATOM 799 C CA . SER A 1 104 ? 5.090 -8.529 -12.010 1.00 85.62 104 SER A CA 1
ATOM 800 C C . SER A 1 104 ? 5.053 -7.009 -12.118 1.00 85.62 104 SER A C 1
ATOM 802 O O . SER A 1 104 ? 4.413 -6.479 -13.025 1.00 85.62 104 SER A O 1
ATOM 804 N N . LEU A 1 105 ? 5.826 -6.314 -11.285 1.00 85.75 105 LEU A N 1
ATOM 805 C CA . LEU A 1 105 ? 5.922 -4.863 -11.326 1.00 85.75 105 LEU A CA 1
ATOM 806 C C . LEU A 1 105 ? 6.637 -4.350 -12.582 1.00 85.75 105 LEU A C 1
ATOM 808 O O . LEU A 1 105 ? 6.153 -3.418 -13.219 1.00 85.75 105 LEU A O 1
ATOM 812 N N . GLY A 1 106 ? 7.741 -4.988 -12.981 1.00 80.81 106 GLY A N 1
ATOM 813 C CA . GLY A 1 106 ? 8.441 -4.673 -14.229 1.00 80.81 106 GLY A CA 1
ATOM 814 C C . GLY A 1 106 ? 7.549 -4.855 -15.459 1.00 80.81 106 GLY A C 1
ATOM 815 O O . GLY A 1 106 ? 7.497 -3.982 -16.322 1.00 80.81 106 GLY A O 1
ATOM 816 N N . ARG A 1 107 ? 6.772 -5.947 -15.512 1.00 82.12 107 ARG A N 1
ATOM 817 C CA . ARG A 1 107 ? 5.793 -6.180 -16.588 1.00 82.12 107 ARG A CA 1
ATOM 818 C C . ARG A 1 107 ? 4.689 -5.123 -16.604 1.00 82.12 107 ARG A C 1
ATOM 820 O O . ARG A 1 107 ? 4.387 -4.592 -17.669 1.00 82.12 107 ARG A O 1
ATOM 827 N N . ALA A 1 108 ? 4.112 -4.805 -15.445 1.00 82.88 108 ALA A N 1
ATOM 828 C CA . ALA A 1 108 ? 3.022 -3.836 -15.330 1.00 82.88 108 ALA A CA 1
ATOM 829 C C . ALA A 1 108 ? 3.463 -2.398 -15.655 1.00 82.88 108 ALA A C 1
ATOM 831 O O . ALA A 1 108 ? 2.685 -1.616 -16.198 1.00 82.88 108 ALA A O 1
ATOM 832 N N . ALA A 1 109 ? 4.715 -2.046 -15.358 1.00 78.56 109 ALA A N 1
ATOM 833 C CA . ALA A 1 109 ? 5.285 -0.743 -15.686 1.00 78.56 109 ALA A CA 1
ATOM 834 C C . ALA A 1 109 ? 5.749 -0.618 -17.150 1.00 78.56 109 ALA A C 1
ATOM 836 O O . ALA A 1 109 ? 6.006 0.492 -17.626 1.00 78.56 109 ALA A O 1
ATOM 837 N N . GLY A 1 110 ? 5.856 -1.735 -17.877 1.00 76.69 110 GLY A N 1
ATOM 838 C CA . GLY A 1 110 ? 6.247 -1.760 -19.283 1.00 76.69 110 GLY A CA 1
ATOM 839 C C . GLY A 1 110 ? 7.611 -1.107 -19.533 1.00 76.69 110 GLY A C 1
ATOM 840 O O . GLY A 1 110 ? 8.585 -1.359 -18.827 1.00 76.69 110 GLY A O 1
ATOM 841 N N . SER A 1 111 ? 7.691 -0.239 -20.545 1.00 63.53 111 SER A N 1
ATOM 842 C CA . SER A 1 111 ? 8.937 0.438 -20.933 1.00 63.53 111 SER A CA 1
ATOM 843 C C . SER A 1 111 ? 9.451 1.458 -19.912 1.00 63.53 111 SER A C 1
ATOM 845 O O . SER A 1 111 ? 10.581 1.914 -20.056 1.00 63.53 111 SER A O 1
ATOM 847 N N . ALA A 1 112 ? 8.655 1.824 -18.898 1.00 62.34 112 ALA A N 1
ATOM 848 C CA . ALA A 1 112 ? 9.065 2.771 -17.859 1.00 62.34 112 ALA A CA 1
ATOM 849 C C . ALA A 1 112 ? 10.170 2.219 -16.941 1.00 62.34 112 ALA A C 1
ATOM 851 O O . ALA A 1 112 ? 10.735 2.981 -16.169 1.00 62.34 112 ALA A O 1
ATOM 852 N N . LEU A 1 113 ? 10.447 0.911 -17.015 1.00 67.19 113 LEU A N 1
ATOM 853 C CA . LEU A 1 113 ? 11.454 0.204 -16.216 1.00 67.19 113 LEU A CA 1
ATOM 854 C C . LEU A 1 113 ? 12.362 -0.671 -17.088 1.00 67.19 113 LEU A C 1
ATOM 856 O O . LEU A 1 113 ? 12.807 -1.744 -16.677 1.00 67.19 113 LEU A O 1
ATOM 860 N N . ALA A 1 114 ? 12.584 -0.242 -18.333 1.00 63.09 114 ALA A N 1
ATOM 861 C CA . ALA A 1 114 ? 13.466 -0.935 -19.259 1.00 63.09 114 ALA A CA 1
ATOM 862 C C . ALA A 1 114 ? 14.906 -1.021 -18.704 1.00 63.09 114 ALA A C 1
ATOM 864 O O . ALA A 1 114 ? 15.341 -0.147 -17.954 1.00 63.09 114 ALA A O 1
ATOM 865 N N . PRO A 1 115 ? 15.695 -2.040 -19.091 1.00 49.38 115 PRO A N 1
ATOM 866 C CA . PRO A 1 115 ? 17.096 -2.123 -18.693 1.00 49.38 115 PRO A CA 1
ATOM 867 C C . PRO A 1 115 ? 17.836 -0.843 -19.114 1.00 49.38 115 PRO A C 1
ATOM 869 O O . PRO A 1 115 ? 17.805 -0.481 -20.291 1.00 49.38 115 PRO A O 1
ATOM 872 N N . ASN A 1 116 ? 18.498 -0.181 -18.159 1.00 55.03 116 ASN A N 1
ATOM 873 C CA . ASN A 1 116 ? 19.182 1.118 -18.290 1.00 55.03 116 ASN A CA 1
ATOM 874 C C . ASN A 1 116 ? 18.285 2.373 -18.259 1.00 55.03 116 ASN A C 1
ATOM 876 O O . ASN A 1 116 ? 18.769 3.458 -18.581 1.00 55.03 116 ASN A O 1
ATOM 880 N N . SER A 1 117 ? 17.007 2.271 -17.878 1.00 63.19 117 SER A N 1
ATOM 881 C CA . SER A 1 117 ? 16.205 3.462 -17.584 1.00 63.19 117 SER A CA 1
ATOM 882 C C . SER A 1 117 ? 16.598 4.054 -16.227 1.00 63.19 117 SER A C 1
ATOM 884 O O . SER A 1 117 ? 16.561 3.368 -15.211 1.00 63.19 117 SER A O 1
ATOM 886 N N . GLU A 1 118 ? 16.905 5.351 -16.193 1.00 66.94 118 GLU A N 1
ATOM 887 C CA . GLU A 1 118 ? 17.030 6.137 -14.947 1.00 66.94 118 GLU A CA 1
ATOM 888 C C . GLU A 1 118 ? 15.652 6.410 -14.292 1.00 66.94 118 GLU A C 1
ATOM 890 O O . GLU A 1 118 ? 15.535 6.982 -13.199 1.00 66.94 118 GLU A O 1
ATOM 895 N N . ASP A 1 119 ? 14.586 5.997 -14.980 1.00 74.50 119 ASP A N 1
ATOM 896 C CA . ASP A 1 119 ? 13.214 6.068 -14.509 1.00 74.50 119 ASP A CA 1
ATOM 897 C C . ASP A 1 119 ? 12.950 4.961 -13.486 1.00 74.50 119 ASP A C 1
ATOM 899 O O . ASP A 1 119 ? 13.263 3.789 -13.687 1.00 74.50 119 ASP A O 1
ATOM 903 N N . GLY A 1 120 ? 12.380 5.372 -12.355 1.00 84.56 120 GLY A N 1
ATOM 904 C CA . GLY A 1 120 ? 12.002 4.486 -11.262 1.00 84.56 120 GLY A CA 1
ATOM 905 C C . GLY A 1 120 ? 10.494 4.429 -11.063 1.00 84.56 120 GLY A C 1
ATOM 906 O O . GLY A 1 120 ? 9.704 5.108 -11.725 1.00 84.56 120 GLY A O 1
ATOM 907 N N . ILE A 1 121 ? 10.096 3.647 -10.075 1.00 89.81 121 ILE A N 1
ATOM 908 C CA . ILE A 1 121 ? 8.753 3.625 -9.515 1.00 89.81 121 ILE A CA 1
ATOM 909 C C . ILE A 1 121 ? 8.708 4.583 -8.333 1.00 89.81 121 ILE A C 1
ATOM 911 O O . ILE A 1 121 ? 9.582 4.578 -7.468 1.00 89.81 121 ILE A O 1
ATOM 915 N N . VAL A 1 122 ? 7.649 5.377 -8.268 1.00 93.19 122 VAL A N 1
ATOM 916 C CA . VAL A 1 122 ? 7.236 6.056 -7.046 1.00 93.19 122 VAL A CA 1
ATOM 917 C C . VAL A 1 122 ? 6.282 5.122 -6.315 1.00 93.19 122 VAL A C 1
ATOM 919 O O . VAL A 1 122 ? 5.166 4.878 -6.781 1.00 93.19 122 VAL A O 1
ATOM 922 N N . GLN A 1 123 ? 6.738 4.592 -5.185 1.00 93.44 123 GLN A N 1
ATOM 923 C CA . GLN A 1 123 ? 5.926 3.813 -4.262 1.00 93.44 123 GLN A CA 1
ATOM 924 C C . GLN A 1 123 ? 5.521 4.696 -3.091 1.00 93.44 123 GLN A C 1
ATOM 926 O O . GLN A 1 123 ? 6.378 5.329 -2.473 1.00 93.44 123 GLN A O 1
ATOM 931 N N . LEU A 1 124 ? 4.231 4.702 -2.772 1.00 92.94 124 LEU A N 1
ATOM 932 C CA . LEU A 1 124 ? 3.682 5.379 -1.605 1.00 92.94 124 LEU A CA 1
ATOM 933 C C . LEU A 1 124 ? 2.975 4.365 -0.707 1.00 92.94 124 LEU A C 1
ATOM 935 O O . LEU A 1 124 ? 2.239 3.511 -1.197 1.00 92.94 124 LEU A O 1
ATOM 939 N N . LEU A 1 125 ? 3.178 4.486 0.599 1.00 90.88 125 LEU A N 1
ATOM 940 C CA . LEU A 1 125 ? 2.494 3.733 1.639 1.00 90.88 125 LEU A CA 1
ATOM 941 C C . LEU A 1 125 ? 1.887 4.725 2.628 1.00 90.88 125 LEU A C 1
ATOM 943 O O . LEU A 1 125 ? 2.599 5.508 3.249 1.00 90.88 125 LEU A O 1
ATOM 947 N N . PHE A 1 126 ? 0.571 4.688 2.778 1.00 87.00 126 PHE A N 1
ATOM 948 C CA . PHE A 1 126 ? -0.157 5.483 3.759 1.00 87.00 126 PHE A CA 1
ATOM 949 C C . PHE A 1 126 ? -0.669 4.580 4.858 1.00 87.00 126 PHE A C 1
ATOM 951 O O . PHE A 1 126 ? -1.244 3.534 4.566 1.00 87.00 126 PHE A O 1
ATOM 958 N N . GLN A 1 127 ? -0.501 5.024 6.094 1.00 78.25 127 GLN A N 1
ATOM 959 C CA . GLN A 1 127 ? -1.041 4.409 7.294 1.00 78.25 127 GLN A CA 1
ATOM 960 C C . GLN A 1 127 ? -1.832 5.476 8.031 1.00 78.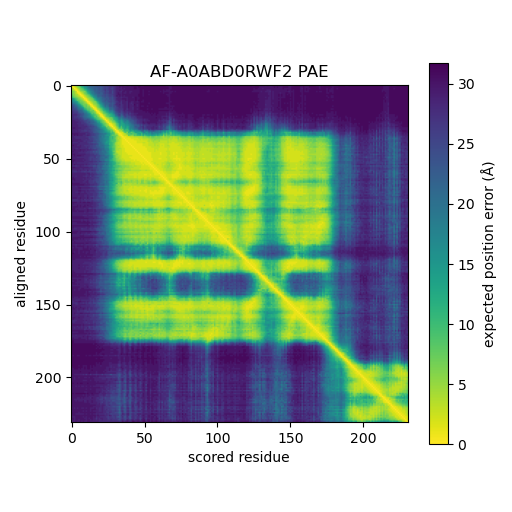25 127 GLN A C 1
ATOM 962 O O . GLN A 1 127 ? -1.317 6.553 8.335 1.00 78.25 127 GLN A O 1
ATOM 967 N N . VAL A 1 128 ? -3.105 5.199 8.266 1.00 73.06 128 VAL A N 1
ATOM 968 C CA . VAL A 1 128 ? -3.994 6.094 8.998 1.00 73.06 128 VAL A CA 1
ATOM 969 C C . VAL A 1 128 ? -4.301 5.440 10.329 1.00 73.06 128 VAL A C 1
ATOM 971 O O . VAL A 1 128 ? -4.728 4.280 10.369 1.00 73.06 128 VAL A O 1
ATOM 974 N N . GLU A 1 129 ? -4.069 6.187 11.408 1.00 64.25 129 GLU A N 1
ATOM 975 C CA . GLU A 1 129 ? -4.392 5.715 12.745 1.00 64.25 129 GLU A CA 1
ATOM 976 C C . GLU A 1 129 ? -5.904 5.448 12.816 1.00 64.25 129 GLU A C 1
ATOM 978 O O . GLU A 1 129 ? -6.709 6.223 12.284 1.00 64.25 129 GLU A O 1
ATOM 983 N N . PRO A 1 130 ? -6.321 4.306 13.378 1.00 57.62 130 PRO A N 1
ATOM 984 C CA . PRO A 1 130 ? -7.690 3.865 13.236 1.00 57.62 130 PRO A CA 1
ATOM 985 C C . PRO A 1 130 ? -8.646 4.835 13.952 1.00 57.62 130 PRO A C 1
ATOM 987 O O . PRO A 1 1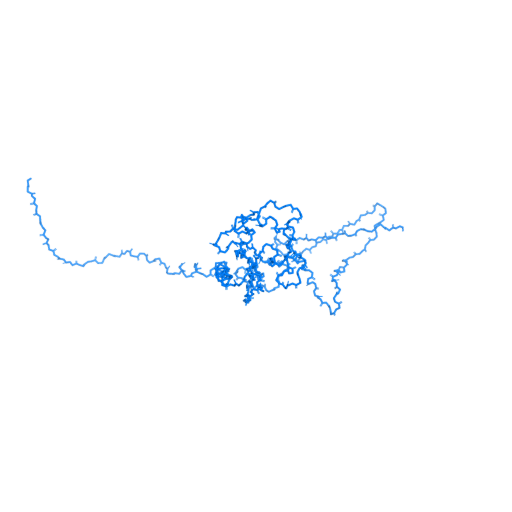30 ? -8.468 5.192 15.118 1.00 57.62 130 PRO A O 1
ATOM 990 N N . ASN A 1 131 ? -9.709 5.247 13.260 1.00 51.50 131 ASN A N 1
ATOM 991 C CA . ASN A 1 131 ? -10.896 5.798 13.904 1.00 51.50 131 ASN A CA 1
ATOM 992 C C . ASN A 1 131 ? -12.157 5.376 13.128 1.00 51.50 131 ASN A C 1
ATOM 994 O O . ASN A 1 131 ? -12.523 6.022 12.142 1.00 51.50 131 ASN A O 1
ATOM 998 N N . PRO A 1 132 ? -12.852 4.312 13.563 1.00 50.59 132 PRO A N 1
ATOM 999 C CA . PRO A 1 132 ? -14.084 3.852 12.927 1.00 50.59 132 PRO A CA 1
ATOM 1000 C C . PRO A 1 132 ? -15.287 4.772 13.200 1.00 50.59 132 PRO A C 1
ATOM 1002 O O . PRO A 1 132 ? -16.376 4.526 12.679 1.00 50.59 132 PRO A O 1
ATOM 1005 N N . PHE A 1 133 ? -15.121 5.835 13.996 1.00 54.72 133 PHE A N 1
ATOM 1006 C CA . PHE A 1 133 ? -16.193 6.739 14.399 1.00 54.72 133 PHE A CA 1
ATOM 1007 C C . PHE A 1 133 ? -15.941 8.166 13.894 1.00 54.72 133 PHE A C 1
ATOM 1009 O O . PHE A 1 133 ? -15.259 8.960 14.546 1.00 54.72 133 PHE A O 1
ATOM 1016 N N . PRO A 1 134 ? -16.548 8.553 12.760 1.00 51.28 134 PRO A N 1
ATOM 1017 C CA . PRO A 1 134 ? -16.345 9.879 12.189 1.00 51.28 134 PRO A CA 1
ATOM 1018 C C . PRO A 1 134 ? -16.873 11.026 13.057 1.00 51.28 134 PRO A C 1
ATOM 1020 O O . PRO A 1 134 ? -16.415 12.140 12.878 1.00 51.28 134 PRO A O 1
ATOM 1023 N N . PHE A 1 135 ? -17.791 10.802 14.003 1.00 54.41 135 PHE A N 1
ATOM 1024 C CA . PHE A 1 135 ? -18.389 11.898 14.793 1.00 54.41 135 PHE A CA 1
ATOM 1025 C C . PHE A 1 135 ? -18.049 11.878 16.283 1.00 54.41 135 PHE A C 1
ATOM 1027 O O . PHE A 1 135 ? -18.489 12.773 16.989 1.00 54.41 135 PHE A O 1
ATOM 1034 N N . ASN A 1 136 ? -17.294 10.886 16.766 1.00 51.66 136 ASN A N 1
ATOM 1035 C CA . ASN A 1 136 ? -16.871 10.796 18.165 1.00 51.66 136 ASN A CA 1
ATOM 1036 C C . ASN A 1 136 ? -15.579 9.989 18.258 1.00 51.66 136 ASN A C 1
ATOM 1038 O O . ASN A 1 136 ? -15.600 8.779 18.056 1.00 51.66 136 ASN A O 1
ATOM 1042 N N . TYR A 1 137 ? -14.471 10.644 18.598 1.00 53.03 137 TYR A N 1
ATOM 1043 C CA . TYR A 1 137 ? -13.220 9.952 18.885 1.00 53.03 137 TYR A CA 1
ATOM 1044 C C . TYR A 1 137 ? -13.405 9.049 20.113 1.00 53.03 137 TYR A C 1
ATOM 1046 O O . TYR A 1 137 ? -13.591 9.530 21.232 1.00 53.03 137 TYR A O 1
ATOM 1054 N N . ILE A 1 138 ? -13.385 7.733 19.901 1.00 52.09 138 ILE A N 1
ATOM 1055 C CA . ILE A 1 138 ? -13.381 6.736 20.972 1.00 52.09 138 ILE A CA 1
ATOM 1056 C C . ILE A 1 138 ? -11.963 6.182 21.019 1.00 52.09 138 ILE A C 1
ATOM 1058 O O . ILE A 1 138 ? -11.540 5.524 20.083 1.00 52.09 138 ILE A O 1
ATOM 1062 N N . ALA A 1 139 ? -11.221 6.443 22.093 1.00 51.88 139 ALA A N 1
ATOM 1063 C CA . ALA A 1 139 ? -9.824 6.009 22.200 1.00 51.88 139 ALA A CA 1
ATOM 1064 C C . ALA A 1 139 ? -9.663 4.488 22.427 1.00 51.88 139 ALA A C 1
ATOM 1066 O O . ALA A 1 139 ? -8.615 3.931 22.135 1.00 51.88 139 ALA A O 1
ATOM 1067 N N . ASN A 1 140 ? -10.695 3.812 22.954 1.00 51.75 140 ASN A N 1
ATOM 1068 C CA . ASN A 1 140 ? -10.626 2.425 23.435 1.00 51.75 140 ASN A CA 1
ATOM 1069 C C . ASN A 1 140 ? -11.734 1.557 22.817 1.00 51.75 140 ASN A C 1
ATOM 1071 O O . ASN A 1 140 ? -12.709 1.212 23.489 1.00 51.75 140 ASN A O 1
ATOM 1075 N N . TYR A 1 141 ? -11.613 1.217 21.536 1.00 56.47 141 TYR A N 1
ATOM 1076 C CA . TYR A 1 141 ? -12.505 0.267 20.864 1.00 56.47 141 TYR A CA 1
ATOM 1077 C C . TYR A 1 141 ? -11.748 -1.013 20.506 1.00 56.47 141 TYR A C 1
ATOM 1079 O O . TYR A 1 141 ? -10.571 -1.001 20.167 1.00 56.47 141 TYR A O 1
ATOM 1087 N N . THR A 1 142 ? -12.444 -2.143 20.597 1.00 47.34 142 THR A N 1
ATOM 1088 C CA . THR A 1 142 ? -11.891 -3.491 20.398 1.00 47.34 142 THR A CA 1
ATOM 1089 C C . THR A 1 142 ? -11.657 -3.867 18.933 1.00 47.34 142 THR A C 1
ATOM 1091 O O . THR A 1 142 ? -11.125 -4.938 18.669 1.00 47.34 142 THR A O 1
ATOM 1094 N N . VAL A 1 143 ? -12.052 -3.020 17.978 1.00 49.88 143 VAL A N 1
ATOM 1095 C CA . VAL A 1 143 ? -11.930 -3.281 16.534 1.00 49.88 143 VAL A CA 1
ATOM 1096 C C . VAL A 1 143 ? -10.982 -2.263 15.914 1.00 49.88 143 VAL A C 1
ATOM 1098 O O . VAL A 1 143 ? -11.448 -1.284 15.352 1.00 49.88 143 VAL A O 1
ATOM 1101 N N . SER A 1 144 ? -9.668 -2.466 16.019 1.00 48.88 144 SER A N 1
ATOM 1102 C CA . SER A 1 144 ? -8.683 -1.599 15.355 1.00 48.88 144 SER A CA 1
ATOM 1103 C C . SER A 1 144 ? -8.869 -1.654 13.830 1.00 48.88 144 SER A C 1
ATOM 1105 O O . SER A 1 144 ? -8.578 -2.672 13.204 1.00 48.88 144 SER A O 1
ATOM 1107 N N . THR A 1 145 ? -9.395 -0.587 13.221 1.00 56.09 145 THR A N 1
ATOM 1108 C CA . THR A 1 145 ? -9.521 -0.459 11.759 1.00 56.09 145 THR A CA 1
ATOM 1109 C C . THR A 1 145 ? -8.375 0.384 11.222 1.00 56.09 145 THR A C 1
ATOM 1111 O O . THR A 1 145 ? -8.575 1.536 10.834 1.00 56.09 145 THR A O 1
ATOM 1114 N N . GLU A 1 146 ? -7.152 -0.138 11.291 1.00 61.09 146 GLU A N 1
ATOM 1115 C CA . GLU A 1 146 ? -6.001 0.534 10.688 1.00 61.09 146 GLU A CA 1
ATOM 1116 C C . GLU A 1 146 ? -6.198 0.500 9.171 1.00 61.09 146 GLU A C 1
ATOM 1118 O O . GLU A 1 146 ? -6.297 -0.573 8.570 1.00 61.09 146 GLU A O 1
ATOM 1123 N N . VAL A 1 147 ? -6.337 1.674 8.555 1.00 68.44 147 VAL A N 1
ATOM 1124 C CA . VAL A 1 147 ? -6.469 1.771 7.102 1.00 68.44 147 VAL A CA 1
ATOM 1125 C C . VAL A 1 147 ? -5.094 2.050 6.552 1.00 68.44 147 VAL A C 1
ATOM 1127 O O . VAL A 1 147 ? -4.493 3.085 6.841 1.00 68.44 147 VAL A O 1
ATOM 1130 N N . ALA A 1 148 ? -4.623 1.141 5.713 1.00 75.38 148 ALA A N 1
ATOM 1131 C CA . ALA A 1 148 ? -3.413 1.361 4.967 1.00 75.38 148 ALA A CA 1
ATOM 1132 C C . ALA A 1 148 ? -3.659 1.190 3.473 1.00 75.38 148 ALA A C 1
ATOM 1134 O O . ALA A 1 148 ? -4.451 0.356 3.034 1.00 75.38 148 ALA A O 1
ATOM 1135 N N . SER A 1 149 ? -2.999 2.036 2.692 1.00 83.00 149 SER A N 1
ATOM 1136 C CA . SER A 1 149 ? -3.050 1.980 1.234 1.00 83.00 149 SER A CA 1
ATOM 1137 C C . SER A 1 149 ? -1.645 2.048 0.676 1.00 83.00 149 SER A C 1
ATOM 1139 O O . SER A 1 149 ? -0.798 2.786 1.177 1.00 83.00 149 SER A O 1
ATOM 1141 N N . MET A 1 150 ? -1.416 1.265 -0.368 1.00 89.75 150 MET A N 1
ATOM 1142 C CA . MET A 1 150 ? -0.160 1.230 -1.090 1.00 89.75 150 MET A CA 1
ATOM 1143 C C . MET A 1 150 ? -0.430 1.541 -2.556 1.00 89.75 150 MET A C 1
ATOM 1145 O O . MET A 1 150 ? -1.380 1.021 -3.140 1.00 89.75 150 MET A O 1
ATOM 1149 N N . GLU A 1 151 ? 0.399 2.395 -3.145 1.00 90.75 151 GLU A N 1
ATOM 1150 C CA . GLU A 1 151 ? 0.266 2.815 -4.535 1.00 90.75 151 GLU A CA 1
ATOM 1151 C C . GLU A 1 151 ? 1.618 2.768 -5.250 1.00 90.75 151 GLU A C 1
ATOM 1153 O O . GLU A 1 151 ? 2.634 3.201 -4.707 1.00 90.75 151 GLU A O 1
ATOM 1158 N N . PHE A 1 152 ? 1.608 2.281 -6.495 1.00 92.31 152 PHE A N 1
ATOM 1159 C CA . PHE A 1 152 ? 2.759 2.270 -7.395 1.00 92.31 152 PHE A CA 1
ATOM 1160 C C . PHE A 1 152 ? 2.463 3.116 -8.627 1.00 92.31 152 PHE A C 1
ATOM 1162 O O . PHE A 1 152 ? 1.427 2.958 -9.280 1.00 92.31 152 PHE A O 1
ATOM 1169 N N . ARG A 1 153 ? 3.387 4.008 -8.971 1.00 91.50 153 ARG A N 1
ATOM 1170 C CA . ARG A 1 153 ? 3.289 4.878 -10.144 1.00 91.50 153 ARG A CA 1
ATOM 1171 C C . ARG A 1 153 ? 4.634 5.010 -10.842 1.00 91.50 153 ARG A C 1
ATOM 1173 O O . ARG A 1 153 ? 5.677 4.944 -10.203 1.00 91.50 153 ARG A O 1
ATOM 1180 N N . THR A 1 154 ? 4.609 5.277 -12.140 1.00 89.75 154 THR A N 1
ATOM 1181 C CA . THR A 1 154 ? 5.794 5.747 -12.865 1.00 89.75 154 THR A CA 1
ATOM 1182 C C . THR A 1 154 ? 6.116 7.192 -12.470 1.00 89.75 154 THR A C 1
ATOM 1184 O O . THR A 1 154 ? 5.227 7.937 -12.029 1.00 89.75 154 THR A O 1
ATOM 1187 N N . VAL A 1 155 ? 7.366 7.620 -12.675 1.00 85.94 155 VAL A N 1
ATOM 1188 C CA . VAL A 1 155 ? 7.781 9.029 -12.500 1.00 85.94 155 VAL A CA 1
ATOM 1189 C C . VAL A 1 155 ? 6.912 10.007 -13.302 1.00 85.94 155 VAL A C 1
ATOM 1191 O O . VAL A 1 155 ? 6.609 11.097 -12.830 1.00 85.94 155 VAL A O 1
ATOM 1194 N N . ASN A 1 156 ? 6.415 9.591 -14.469 1.00 85.06 156 ASN A N 1
ATOM 1195 C CA . ASN A 1 156 ? 5.604 10.433 -15.354 1.00 85.06 156 ASN A CA 1
ATOM 1196 C C . ASN A 1 156 ? 4.159 10.622 -14.904 1.00 85.06 156 ASN A C 1
ATOM 1198 O O . ASN A 1 156 ? 3.410 11.355 -15.543 1.00 85.06 156 ASN A O 1
ATOM 1202 N N . GLY A 1 157 ? 3.726 9.957 -13.837 1.00 85.75 157 GLY A N 1
ATOM 1203 C CA . GLY A 1 157 ? 2.360 10.129 -13.376 1.00 85.75 157 GLY A CA 1
ATOM 1204 C C . GLY A 1 157 ? 1.493 8.879 -13.481 1.00 85.75 157 GLY A C 1
ATOM 1205 O O . GLY A 1 157 ? 0.493 8.796 -12.763 1.00 85.75 157 GLY A O 1
ATOM 1206 N N . THR A 1 158 ? 1.863 7.911 -14.311 1.00 89.75 158 THR A N 1
ATOM 1207 C CA . THR A 1 158 ? 0.995 6.787 -14.678 1.00 89.75 158 THR A CA 1
ATOM 1208 C C . THR A 1 158 ? 0.876 5.792 -13.533 1.00 89.75 158 THR A C 1
ATOM 1210 O O . THR A 1 158 ? 1.883 5.383 -12.961 1.00 89.75 158 THR A O 1
ATOM 1213 N N . GLN A 1 159 ? -0.353 5.415 -13.175 1.00 90.12 159 GLN A N 1
ATOM 1214 C CA . GLN A 1 159 ? -0.594 4.364 -12.187 1.00 90.12 159 GLN A CA 1
ATOM 1215 C C . GLN A 1 159 ? -0.152 3.012 -12.751 1.00 90.12 159 GLN A C 1
ATOM 1217 O O . GLN A 1 159 ? -0.453 2.704 -13.902 1.00 90.12 159 GLN A O 1
ATOM 1222 N N . ILE A 1 160 ? 0.550 2.222 -11.940 1.00 88.38 160 ILE A N 1
ATOM 1223 C CA . ILE A 1 160 ? 0.938 0.854 -12.281 1.00 88.38 160 ILE A CA 1
ATOM 1224 C C . ILE A 1 160 ? -0.106 -0.074 -11.645 1.00 88.38 160 ILE A C 1
ATOM 1226 O O . ILE A 1 160 ? -0.125 -0.205 -10.418 1.00 88.38 160 ILE A O 1
ATOM 1230 N N . PRO A 1 161 ? -1.028 -0.661 -12.430 1.00 84.69 161 PRO A N 1
ATOM 1231 C CA . PRO A 1 161 ? -2.040 -1.553 -11.886 1.00 84.69 161 PRO A CA 1
ATOM 1232 C C . PRO A 1 161 ? -1.391 -2.857 -11.418 1.00 84.69 161 PRO A C 1
ATOM 1234 O O . PRO A 1 161 ? -0.566 -3.437 -12.121 1.00 84.69 161 PRO A O 1
ATOM 1237 N N . ILE A 1 162 ? -1.786 -3.320 -10.233 1.00 83.81 162 ILE A N 1
ATOM 1238 C CA . ILE A 1 162 ? -1.371 -4.611 -9.690 1.00 83.81 162 ILE A CA 1
ATOM 1239 C C . ILE A 1 162 ? -2.564 -5.559 -9.786 1.00 83.81 162 ILE A C 1
ATOM 1241 O O . ILE A 1 162 ? -3.569 -5.356 -9.105 1.00 83.81 162 ILE A O 1
ATOM 1245 N N . SER A 1 163 ? -2.468 -6.569 -10.645 1.00 82.94 163 SER A N 1
ATOM 1246 C CA . SER A 1 163 ? -3.499 -7.589 -10.844 1.00 82.94 163 SER A CA 1
ATOM 1247 C C . SER A 1 163 ? -2.872 -8.972 -11.017 1.00 82.94 163 SER A C 1
ATOM 1249 O O . SER A 1 163 ? -1.668 -9.085 -11.250 1.00 82.94 163 SER A O 1
ATOM 1251 N N . ASP A 1 164 ? -3.698 -10.013 -10.892 1.00 80.50 164 ASP A N 1
ATOM 1252 C CA . ASP A 1 164 ? -3.364 -11.396 -11.269 1.00 80.50 164 ASP A CA 1
ATOM 1253 C C . ASP A 1 164 ? -2.091 -11.955 -10.605 1.00 80.50 164 ASP A C 1
ATOM 1255 O O . ASP A 1 164 ? -1.320 -12.698 -11.216 1.00 80.50 164 ASP A O 1
ATOM 1259 N N . LEU A 1 165 ? -1.856 -11.583 -9.343 1.00 83.06 165 LEU A N 1
ATOM 1260 C CA . LEU A 1 165 ? -0.768 -12.140 -8.542 1.00 83.06 165 LEU A CA 1
ATOM 1261 C C . LEU A 1 165 ? -1.138 -13.552 -8.082 1.00 83.06 165 LEU A C 1
ATOM 1263 O O . LEU A 1 165 ? -2.161 -13.741 -7.428 1.00 83.06 165 LEU A O 1
ATOM 1267 N N . ASP A 1 166 ? -0.287 -14.526 -8.394 1.00 85.19 166 ASP A N 1
ATOM 1268 C CA . ASP A 1 166 ? -0.318 -15.831 -7.735 1.00 85.19 166 ASP A CA 1
ATOM 1269 C C . ASP A 1 166 ? 0.277 -15.753 -6.315 1.00 85.19 166 ASP A C 1
ATOM 1271 O O . ASP A 1 166 ? 0.883 -14.746 -5.933 1.00 85.19 166 ASP A O 1
ATOM 1275 N N . ASP A 1 167 ? 0.146 -16.834 -5.544 1.00 84.31 167 ASP A N 1
ATOM 1276 C CA . ASP A 1 167 ? 0.591 -16.910 -4.145 1.00 84.31 167 ASP A CA 1
ATOM 1277 C C . ASP A 1 167 ? 2.069 -16.533 -3.939 1.00 84.31 167 ASP A C 1
ATOM 1279 O O . ASP A 1 167 ? 2.434 -15.996 -2.896 1.00 84.31 167 ASP A O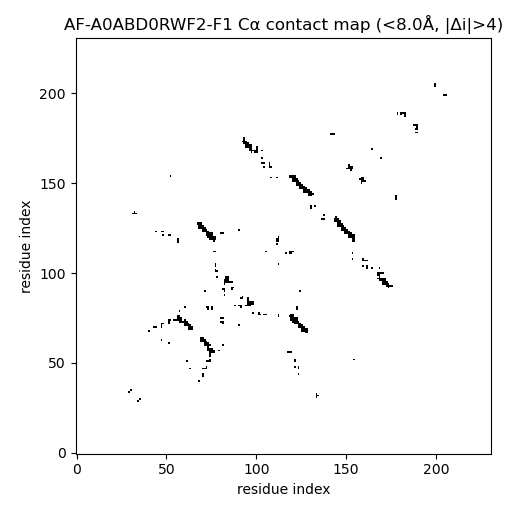 1
ATOM 1283 N N . SER A 1 168 ? 2.935 -16.775 -4.928 1.00 83.88 168 SER A N 1
ATOM 1284 C CA . SER A 1 168 ? 4.368 -16.466 -4.827 1.00 83.88 168 SER A CA 1
ATOM 1285 C C . SER A 1 168 ? 4.690 -14.983 -5.046 1.00 83.88 168 SER A C 1
ATOM 1287 O O . SER A 1 168 ? 5.752 -14.512 -4.629 1.00 83.88 168 SER A O 1
ATOM 1289 N N . HIS A 1 169 ? 3.769 -14.235 -5.659 1.00 84.81 169 HIS A N 1
ATOM 1290 C CA . HIS A 1 169 ? 3.890 -12.802 -5.932 1.00 84.81 169 HIS A CA 1
ATOM 1291 C C . HIS A 1 169 ? 2.949 -11.947 -5.069 1.00 84.81 169 HIS A C 1
ATOM 1293 O O . HIS A 1 169 ? 3.040 -10.720 -5.121 1.00 84.81 169 HIS A O 1
ATOM 1299 N N . ALA A 1 170 ? 2.041 -12.567 -4.312 1.00 86.38 170 ALA A N 1
ATOM 1300 C CA . ALA A 1 170 ? 1.005 -11.886 -3.549 1.00 86.38 170 ALA A CA 1
ATOM 1301 C C . ALA A 1 170 ? 1.588 -10.986 -2.448 1.00 86.38 170 ALA A C 1
ATOM 1303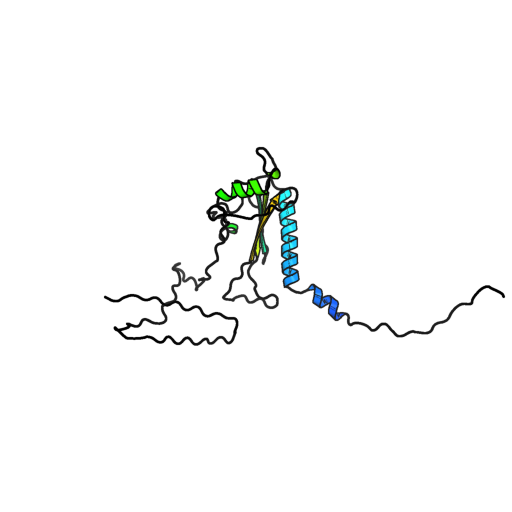 O O . ALA A 1 170 ? 2.406 -11.412 -1.638 1.00 86.38 170 ALA A O 1
ATOM 1304 N N . ILE A 1 171 ? 1.142 -9.729 -2.403 1.00 85.50 171 ILE A N 1
ATOM 1305 C CA . ILE A 1 171 ? 1.502 -8.800 -1.327 1.00 85.50 171 ILE A CA 1
ATOM 1306 C C . ILE A 1 171 ? 0.774 -9.235 -0.055 1.00 85.50 171 ILE A C 1
ATOM 1308 O O . ILE A 1 171 ? -0.455 -9.311 -0.031 1.00 85.50 171 ILE A O 1
ATOM 1312 N N . THR A 1 172 ? 1.531 -9.481 1.009 1.00 83.88 172 THR A N 1
ATOM 1313 C CA . THR A 1 172 ? 0.997 -9.954 2.284 1.00 83.88 172 THR A CA 1
ATOM 1314 C C . THR A 1 172 ? 0.718 -8.777 3.204 1.00 83.88 172 THR A C 1
ATOM 1316 O O . THR A 1 172 ? 1.567 -7.905 3.400 1.00 83.88 172 THR A O 1
ATOM 1319 N N . VAL A 1 173 ? -0.468 -8.780 3.810 1.00 78.62 173 VAL A N 1
ATOM 1320 C CA . VAL A 1 173 ? -0.859 -7.818 4.842 1.00 78.62 173 VAL A CA 1
ATOM 1321 C C . VAL A 1 173 ? -1.042 -8.567 6.152 1.00 78.62 173 VAL A C 1
ATOM 1323 O O . VAL A 1 173 ? -1.888 -9.456 6.256 1.00 78.62 173 VAL A O 1
ATOM 1326 N N . ALA A 1 174 ? -0.251 -8.214 7.160 1.00 72.69 174 ALA A N 1
ATOM 1327 C CA . ALA A 1 174 ? -0.416 -8.757 8.497 1.00 72.69 174 ALA A CA 1
ATOM 1328 C C . ALA A 1 174 ? -1.571 -8.030 9.194 1.00 72.69 174 ALA A C 1
ATOM 1330 O O . ALA A 1 174 ? -1.546 -6.811 9.370 1.00 72.69 174 ALA A O 1
ATOM 1331 N N . VAL A 1 175 ? -2.582 -8.763 9.650 1.00 61.91 175 VAL A N 1
ATOM 1332 C CA . VAL A 1 175 ? -3.614 -8.206 10.534 1.00 61.91 175 VAL A CA 1
ATOM 1333 C C . VAL A 1 175 ? -3.085 -8.289 11.961 1.00 61.91 175 VAL A C 1
ATOM 1335 O O . VAL A 1 175 ? -2.642 -9.350 12.391 1.00 61.91 175 VAL A O 1
ATOM 1338 N N . ASN A 1 176 ? -3.083 -7.166 12.687 1.00 53.75 176 ASN A N 1
ATOM 1339 C CA . ASN A 1 176 ? -2.681 -7.171 14.090 1.00 53.75 176 ASN A CA 1
ATOM 1340 C C . ASN A 1 176 ? -3.800 -7.902 14.809 1.00 53.75 176 ASN A C 1
ATOM 1342 O O . ASN A 1 176 ? -4.919 -7.392 14.893 1.00 53.75 176 ASN A O 1
ATOM 1346 N N . ASN A 1 177 ? -3.521 -9.119 15.260 1.00 46.81 177 ASN A N 1
ATOM 1347 C CA . ASN A 1 177 ? -4.389 -9.749 16.223 1.00 46.81 177 ASN A CA 1
ATOM 1348 C C . ASN A 1 177 ? -4.289 -8.879 17.470 1.00 46.81 177 ASN A C 1
ATOM 1350 O O . ASN A 1 177 ? -3.257 -8.880 18.134 1.00 46.81 177 ASN A O 1
ATOM 1354 N N . SER A 1 178 ? -5.319 -8.082 17.751 1.00 43.72 178 SER A N 1
ATOM 1355 C CA . SER A 1 178 ? -5.369 -7.193 18.906 1.00 43.72 178 SER A CA 1
ATOM 1356 C C . SER A 1 178 ? -5.506 -7.984 20.211 1.00 43.72 178 SER A C 1
ATOM 1358 O O . SER A 1 178 ? -6.366 -7.699 21.040 1.00 43.72 178 SER A O 1
ATOM 1360 N N . SER A 1 179 ? -4.614 -8.942 20.441 1.00 40.09 179 SER A N 1
ATOM 1361 C CA . SER A 1 179 ? -4.186 -9.375 21.756 1.00 40.09 179 SER A CA 1
ATOM 1362 C C . SER A 1 179 ? -3.179 -8.374 22.324 1.00 40.09 179 SER A C 1
ATOM 1364 O O . SER A 1 179 ? -2.210 -8.762 22.969 1.00 40.09 179 SER A O 1
ATOM 1366 N N . VAL A 1 180 ? -3.477 -7.071 22.236 1.00 41.47 180 VAL A N 1
ATOM 1367 C CA . VAL A 1 180 ? -3.092 -6.149 23.315 1.00 41.47 180 VAL A CA 1
ATOM 1368 C C . VAL A 1 180 ? -4.032 -6.424 24.498 1.00 41.47 180 VAL A C 1
ATOM 1370 O O . VAL A 1 180 ? -4.701 -5.550 25.044 1.00 41.47 180 VAL A O 1
ATOM 1373 N N . GLY A 1 181 ? -4.107 -7.697 24.893 1.00 36.03 181 GLY A N 1
ATOM 1374 C CA . GLY A 1 181 ? -4.371 -8.055 26.262 1.00 36.03 181 GLY A CA 1
ATOM 1375 C C . GLY A 1 181 ? -3.172 -7.516 27.007 1.00 36.03 181 GLY A C 1
ATOM 1376 O O . GLY A 1 181 ? -2.089 -8.067 26.874 1.00 36.03 181 GLY A O 1
ATOM 1377 N N . ARG A 1 182 ? -3.372 -6.363 27.654 1.00 34.12 182 ARG A N 1
ATOM 1378 C CA . ARG A 1 182 ? -2.612 -5.860 28.798 1.00 34.12 182 ARG A CA 1
ATOM 1379 C C . ARG A 1 182 ? -1.300 -6.626 28.986 1.00 34.12 182 ARG A C 1
ATOM 1381 O O . ARG A 1 182 ? -1.283 -7.577 29.760 1.00 34.12 182 ARG A O 1
ATOM 1388 N N . LEU A 1 183 ? -0.265 -6.211 28.249 1.00 35.66 183 LEU A N 1
ATOM 1389 C CA . LEU A 1 183 ? 1.108 -6.655 28.460 1.00 35.66 183 LEU A CA 1
ATOM 1390 C C . LEU A 1 183 ? 1.399 -6.467 29.950 1.00 35.66 183 LEU A C 1
ATOM 1392 O O . LEU A 1 183 ? 1.521 -5.342 30.438 1.00 35.66 183 LEU A O 1
ATOM 1396 N N . ASP A 1 184 ? 1.421 -7.560 30.695 1.00 38.44 184 ASP A N 1
ATOM 1397 C CA . ASP A 1 184 ? 2.179 -7.618 31.921 1.00 38.44 184 ASP A CA 1
ATOM 1398 C C . ASP A 1 184 ? 3.666 -7.571 31.551 1.00 38.44 184 ASP A C 1
ATOM 1400 O O . ASP A 1 184 ? 4.076 -7.896 30.434 1.00 38.44 184 ASP A O 1
ATOM 1404 N N . ALA A 1 185 ? 4.480 -7.079 32.481 1.00 42.06 185 ALA A N 1
ATOM 1405 C CA . ALA A 1 185 ? 5.867 -6.668 32.260 1.00 42.06 185 ALA A CA 1
ATOM 1406 C C . ALA A 1 185 ? 6.834 -7.786 31.793 1.00 42.06 185 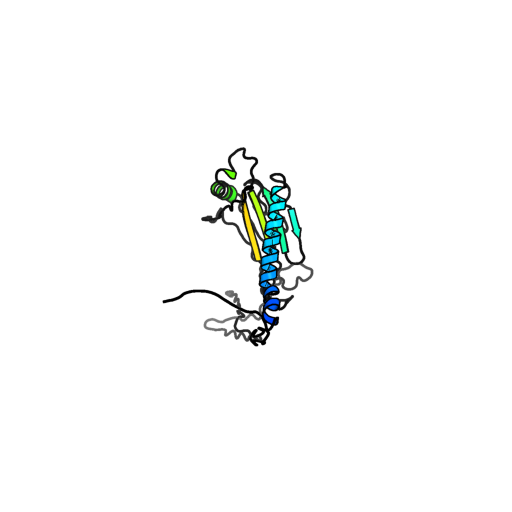ALA A C 1
ATOM 1408 O O . ALA A 1 185 ? 8.035 -7.546 31.723 1.00 42.06 185 ALA A O 1
ATOM 1409 N N . ASN A 1 186 ? 6.331 -8.978 31.453 1.00 40.09 186 ASN A N 1
ATOM 1410 C CA . ASN A 1 186 ? 7.106 -10.165 31.104 1.00 40.09 186 ASN A CA 1
ATOM 1411 C C . ASN A 1 186 ? 6.831 -10.741 29.698 1.00 40.09 186 ASN A C 1
ATOM 1413 O O . ASN A 1 186 ? 7.382 -11.791 29.381 1.00 40.09 186 ASN A O 1
ATOM 1417 N N . GLY A 1 187 ? 6.048 -10.079 28.835 1.00 37.97 187 GLY A N 1
ATOM 1418 C CA . GLY A 1 187 ? 6.034 -10.388 27.393 1.00 37.97 187 GLY A CA 1
ATOM 1419 C C . GLY A 1 187 ? 5.570 -11.802 27.008 1.00 37.97 187 GLY A C 1
ATOM 1420 O O . GLY A 1 187 ? 6.002 -12.325 25.984 1.00 37.97 187 GLY A O 1
ATOM 1421 N N . LEU A 1 188 ? 4.705 -12.425 27.808 1.00 38.81 188 LEU A N 1
ATOM 1422 C CA . LEU A 1 188 ? 4.018 -13.663 27.442 1.00 38.81 188 LEU A CA 1
ATOM 1423 C C . LEU A 1 188 ? 2.635 -13.316 26.893 1.00 38.81 188 LEU A C 1
ATOM 1425 O O . LEU A 1 188 ? 1.935 -12.478 27.459 1.00 38.81 188 LEU A O 1
ATOM 1429 N N . GLU A 1 189 ? 2.254 -13.948 25.779 1.00 39.72 189 GLU A N 1
ATOM 1430 C CA . GLU A 1 189 ? 0.903 -13.857 25.226 1.00 39.72 189 GLU A CA 1
ATOM 1431 C C . GLU A 1 189 ? -0.112 -14.053 26.356 1.00 39.72 189 GLU A C 1
ATOM 1433 O O . GLU A 1 189 ? -0.093 -15.076 27.045 1.00 39.72 189 GLU A O 1
ATOM 1438 N N . ALA A 1 190 ? -0.988 -13.069 26.566 1.00 43.06 190 ALA A N 1
ATOM 1439 C CA . ALA A 1 190 ? -2.082 -13.179 27.515 1.00 43.06 190 ALA A CA 1
ATOM 1440 C C . ALA A 1 190 ? -3.098 -14.199 26.978 1.00 43.06 190 ALA A C 1
ATOM 1442 O O . ALA A 1 190 ? -4.146 -13.843 26.439 1.00 43.06 190 ALA A O 1
ATOM 1443 N N . ILE A 1 191 ? -2.768 -15.485 27.110 1.00 49.16 191 ILE A N 1
ATOM 1444 C CA . ILE A 1 191 ? -3.705 -16.593 26.997 1.00 49.16 191 ILE A CA 1
ATOM 1445 C C . ILE A 1 191 ? -4.784 -16.288 28.029 1.00 49.16 191 ILE A C 1
ATOM 1447 O O . ILE A 1 191 ? -4.544 -16.359 29.237 1.00 49.16 191 ILE A O 1
ATOM 1451 N N . LEU A 1 192 ? -5.962 -15.875 27.557 1.00 52.66 192 LEU A N 1
ATOM 1452 C CA . LEU A 1 192 ? -7.102 -15.697 28.441 1.00 52.66 192 LEU A CA 1
ATOM 1453 C C . LEU A 1 192 ? -7.317 -17.035 29.155 1.00 52.66 192 LEU A C 1
ATOM 1455 O O . LEU A 1 192 ? -7.442 -18.062 28.478 1.00 52.66 192 LEU A O 1
ATOM 1459 N N . PRO A 1 193 ? -7.318 -17.055 30.498 1.00 59.06 193 PRO A N 1
ATOM 1460 C CA . PRO A 1 193 ? -7.495 -18.298 31.220 1.00 59.06 193 PRO A CA 1
ATOM 1461 C C . PRO A 1 193 ? -8.838 -18.912 30.804 1.00 59.06 193 PRO A C 1
ATOM 1463 O O . PRO A 1 193 ? -9.826 -18.178 30.666 1.00 59.06 193 PRO A O 1
ATOM 1466 N N . PRO A 1 194 ? -8.897 -20.235 30.573 1.00 66.12 194 PRO A N 1
ATOM 1467 C CA . PRO A 1 194 ? -10.144 -20.888 30.215 1.00 66.12 194 PRO A CA 1
ATOM 1468 C C . PRO A 1 194 ? -11.192 -20.604 31.293 1.00 66.12 194 PRO A C 1
ATOM 1470 O O . PRO A 1 194 ? -10.920 -20.713 32.488 1.00 66.12 194 PRO A O 1
ATOM 1473 N N . ALA A 1 195 ? -12.404 -20.242 30.864 1.00 69.81 195 ALA A N 1
ATOM 1474 C CA . ALA A 1 195 ? -13.512 -19.938 31.773 1.00 69.81 195 ALA A CA 1
ATOM 1475 C C . ALA A 1 195 ? -13.921 -21.144 32.645 1.00 69.81 195 ALA A C 1
ATOM 1477 O O . ALA A 1 195 ? -14.584 -20.970 33.665 1.00 69.81 195 ALA A O 1
ATOM 1478 N N . GLY A 1 196 ? -13.524 -22.354 32.247 1.00 76.62 196 GLY A N 1
ATOM 1479 C CA . GLY A 1 196 ? -13.674 -23.589 33.003 1.00 76.62 196 GLY A CA 1
ATOM 1480 C C . GLY A 1 196 ? -13.125 -24.783 32.224 1.00 76.62 196 GLY A C 1
ATOM 1481 O O . GLY A 1 196 ? -12.874 -24.687 31.021 1.00 76.62 196 GLY A O 1
ATOM 1482 N N . ALA A 1 197 ? -12.952 -25.904 32.917 1.00 80.75 197 ALA A N 1
ATOM 1483 C CA . ALA A 1 197 ? -12.639 -27.206 32.340 1.00 80.75 197 ALA A CA 1
ATOM 1484 C C . ALA A 1 197 ? -13.514 -28.253 33.034 1.00 80.75 197 ALA A C 1
ATOM 1486 O O . ALA A 1 197 ? -13.689 -28.191 34.248 1.00 80.75 197 ALA A O 1
ATOM 1487 N N . GLU A 1 198 ? -14.068 -29.185 32.265 1.00 82.38 198 GLU A N 1
ATOM 1488 C CA . GLU A 1 198 ? -14.998 -30.195 32.767 1.00 82.38 198 GLU A CA 1
ATOM 1489 C C . GLU A 1 198 ? -14.750 -31.516 32.031 1.00 82.38 198 GLU A C 1
ATOM 1491 O O . GLU A 1 198 ? -14.596 -31.534 30.805 1.00 82.38 198 GLU A O 1
ATOM 1496 N N . ASN A 1 199 ? -14.721 -32.623 32.773 1.00 86.94 199 ASN A N 1
ATOM 1497 C CA . ASN A 1 199 ? -14.469 -33.945 32.207 1.00 86.94 199 ASN A CA 1
ATOM 1498 C C . ASN A 1 199 ? -15.783 -34.578 31.744 1.00 86.94 199 ASN A C 1
ATOM 1500 O O . ASN A 1 199 ? -16.667 -34.870 32.549 1.00 86.94 199 ASN A O 1
ATOM 1504 N N . ILE A 1 200 ? -15.897 -34.837 30.442 1.00 85.62 200 ILE A N 1
ATOM 1505 C CA . ILE A 1 200 ? -17.086 -35.464 29.859 1.00 85.62 200 ILE A CA 1
ATOM 1506 C C . ILE A 1 200 ? -16.906 -36.979 29.867 1.00 85.62 200 ILE A C 1
ATOM 1508 O O . ILE A 1 200 ? -16.022 -37.516 29.202 1.00 85.62 200 ILE A O 1
ATOM 1512 N N . SER A 1 201 ? -17.763 -37.683 30.604 1.00 87.38 201 SER A N 1
ATOM 1513 C CA . SER A 1 201 ? -17.798 -39.145 30.585 1.00 87.38 201 SER A CA 1
ATOM 1514 C C . SER A 1 201 ? -18.378 -39.684 29.271 1.00 87.38 201 SER A C 1
ATOM 1516 O O . SER A 1 201 ? -19.011 -38.969 28.490 1.00 87.38 201 SER A O 1
ATOM 1518 N N . ARG A 1 202 ? -18.186 -40.983 29.011 1.00 81.94 202 ARG A N 1
ATOM 1519 C CA . ARG A 1 202 ? -18.772 -41.652 27.842 1.00 81.94 202 ARG A CA 1
ATOM 1520 C C . ARG A 1 202 ? -20.301 -41.496 27.870 1.00 81.94 202 ARG A C 1
ATOM 1522 O O . ARG A 1 202 ? -20.939 -41.888 28.842 1.00 81.94 202 ARG A O 1
ATOM 1529 N N . CYS A 1 203 ? -20.858 -40.948 26.787 1.00 88.38 203 CYS A N 1
ATOM 1530 C CA . CYS A 1 203 ? -22.272 -40.568 26.633 1.00 88.38 203 CYS A CA 1
ATOM 1531 C C . CYS A 1 203 ? -22.731 -39.343 27.456 1.00 88.38 203 CYS A C 1
ATOM 1533 O O . CYS A 1 203 ? -23.932 -39.091 27.539 1.00 88.38 203 CYS A O 1
ATOM 1535 N N . GLY A 1 204 ? -21.808 -38.574 28.038 1.00 84.62 204 GLY A N 1
ATOM 1536 C CA . GLY A 1 204 ? -22.095 -37.280 28.655 1.00 84.62 204 GLY A CA 1
ATOM 1537 C C . GLY A 1 204 ? -22.207 -36.140 27.635 1.00 84.62 204 GLY A C 1
ATOM 1538 O O . GLY A 1 204 ? -21.783 -36.259 26.486 1.00 84.62 204 GLY A O 1
ATOM 1539 N N . SER A 1 205 ? -22.758 -35.006 28.068 1.00 85.62 205 SER A N 1
ATOM 1540 C CA . SER A 1 205 ? -22.833 -33.772 27.276 1.00 85.62 205 SER A CA 1
ATOM 1541 C C . SER A 1 205 ? -22.649 -32.545 28.162 1.00 85.62 205 SER A C 1
ATOM 1543 O O . SER A 1 205 ? -23.129 -32.540 29.295 1.00 85.62 205 SER A O 1
ATOM 1545 N N . ILE A 1 206 ? -22.037 -31.488 27.626 1.00 83.00 206 ILE A N 1
ATOM 1546 C CA . ILE A 1 206 ? -21.910 -30.183 28.289 1.00 83.00 206 ILE A CA 1
ATOM 1547 C C . ILE A 1 206 ? -22.770 -29.152 27.560 1.00 83.00 206 ILE A C 1
ATOM 1549 O O . ILE A 1 206 ? -22.800 -29.114 26.331 1.00 83.00 206 ILE A O 1
ATOM 1553 N N . ILE A 1 207 ? -23.430 -28.282 28.327 1.00 82.06 207 ILE A N 1
ATOM 1554 C CA . ILE A 1 207 ? -24.144 -27.111 27.812 1.00 82.06 207 ILE A CA 1
ATOM 1555 C C . ILE A 1 207 ? -23.400 -25.856 28.267 1.00 82.06 207 ILE A C 1
ATOM 1557 O O . ILE A 1 207 ? -23.320 -25.574 29.461 1.00 82.06 207 ILE A O 1
ATOM 1561 N N . VAL A 1 208 ? -22.889 -25.076 27.312 1.00 80.50 208 VAL A N 1
ATOM 1562 C CA . VAL A 1 208 ? -22.248 -23.782 27.581 1.00 80.50 208 VAL A CA 1
ATOM 1563 C C . VAL A 1 208 ? -23.253 -22.664 27.315 1.00 80.50 208 VAL A C 1
ATOM 1565 O O . VAL A 1 208 ? -23.723 -22.497 26.191 1.00 80.50 208 VAL A O 1
ATOM 1568 N N . ARG A 1 209 ? -23.589 -21.879 28.346 1.00 82.12 209 ARG A N 1
ATOM 1569 C CA . ARG A 1 209 ? -24.504 -20.735 28.227 1.00 82.12 209 ARG A CA 1
ATOM 1570 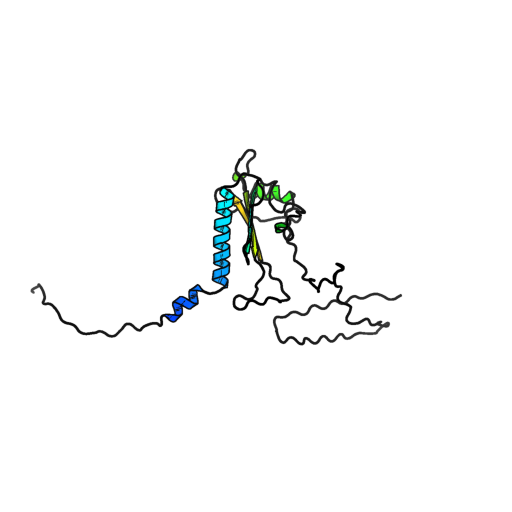C C . ARG A 1 209 ? -23.728 -19.422 28.259 1.00 82.12 209 ARG A C 1
ATOM 1572 O O . ARG A 1 209 ? -23.256 -19.003 29.311 1.00 82.12 209 ARG A O 1
ATOM 1579 N N . VAL A 1 210 ? -23.658 -18.740 27.119 1.00 78.38 210 VAL A N 1
ATOM 1580 C CA . VAL A 1 210 ? -23.031 -17.416 26.997 1.00 78.38 210 VAL A CA 1
ATOM 1581 C C . VAL A 1 210 ? -24.108 -16.341 27.106 1.00 78.38 210 VAL A C 1
ATOM 1583 O O . VAL A 1 210 ? -25.093 -16.366 26.373 1.00 78.38 210 VAL A O 1
ATOM 1586 N N . SER A 1 211 ? -23.944 -15.403 28.038 1.00 77.38 211 SER A N 1
ATOM 1587 C CA . SER A 1 211 ? -24.831 -14.241 28.179 1.00 77.38 211 SER A CA 1
ATOM 1588 C C . SER A 1 211 ? -24.025 -12.969 27.961 1.00 77.38 211 SER A C 1
ATOM 1590 O O . SER A 1 211 ? -23.135 -12.651 28.747 1.00 77.38 211 SER A O 1
ATOM 1592 N N . THR A 1 212 ? -24.326 -12.234 26.894 1.00 70.06 212 THR A N 1
ATOM 1593 C CA . THR A 1 212 ? -23.691 -10.942 26.637 1.00 70.06 212 THR A CA 1
ATOM 1594 C C . THR A 1 212 ? -24.369 -9.860 27.460 1.00 70.06 212 THR A C 1
ATOM 1596 O O . THR A 1 212 ? -25.588 -9.714 27.436 1.00 70.06 212 THR A O 1
ATOM 1599 N N . ARG A 1 213 ? -23.575 -9.048 28.161 1.00 72.25 213 ARG A N 1
ATOM 1600 C CA . ARG A 1 213 ? -24.080 -7.841 28.837 1.00 72.25 213 ARG A CA 1
ATOM 1601 C C . ARG A 1 213 ? -24.198 -6.637 27.890 1.00 72.25 213 ARG A C 1
ATOM 1603 O O . ARG A 1 213 ? -24.728 -5.601 28.272 1.00 72.25 213 ARG A O 1
ATOM 1610 N N . ASN A 1 214 ? -23.689 -6.772 26.666 1.00 71.56 214 ASN A N 1
ATOM 1611 C CA . ASN A 1 214 ? -23.745 -5.752 25.626 1.00 71.56 214 ASN A CA 1
ATOM 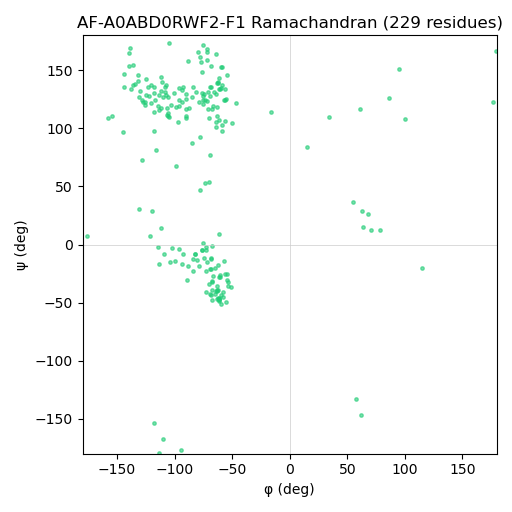1612 C C . ASN A 1 214 ? -25.087 -5.824 24.873 1.00 71.56 214 ASN A C 1
ATOM 1614 O O . ASN A 1 214 ? -25.543 -6.913 24.530 1.00 71.56 214 ASN A O 1
ATOM 1618 N N . THR A 1 215 ? -25.707 -4.670 24.623 1.00 76.62 215 THR A N 1
ATOM 1619 C CA . THR A 1 215 ? -26.985 -4.525 23.905 1.00 76.62 215 THR A CA 1
ATOM 1620 C C . THR A 1 215 ? -26.816 -4.214 22.412 1.00 76.62 215 THR A C 1
ATOM 1622 O O . THR A 1 215 ? -27.807 -4.146 21.683 1.00 76.62 215 THR A O 1
ATOM 1625 N N . ASN A 1 216 ? -25.580 -4.028 21.935 1.00 74.19 216 ASN A N 1
ATOM 1626 C CA . ASN A 1 216 ? -25.283 -3.738 20.536 1.00 74.19 216 ASN A CA 1
ATOM 1627 C C . ASN A 1 216 ? -25.523 -4.971 19.647 1.00 74.19 216 ASN A C 1
ATOM 1629 O O . ASN A 1 216 ? -24.823 -5.974 19.756 1.00 74.19 216 ASN A O 1
ATOM 1633 N N . ARG A 1 217 ? -26.477 -4.863 18.714 1.00 70.06 217 ARG A N 1
ATOM 1634 C CA . ARG A 1 217 ? -26.852 -5.941 17.781 1.00 70.06 217 ARG A CA 1
ATOM 1635 C C . ARG A 1 217 ? -25.823 -6.225 16.684 1.00 70.06 217 ARG A C 1
ATOM 1637 O O . ARG A 1 217 ? -25.933 -7.249 16.024 1.00 70.06 217 ARG A O 1
ATOM 1644 N N . GLN A 1 218 ? -24.868 -5.327 16.467 1.00 72.94 218 GLN A N 1
ATOM 1645 C CA . GLN A 1 218 ? -23.800 -5.494 15.478 1.00 72.94 218 GLN A CA 1
ATOM 1646 C C . GLN A 1 218 ? -22.532 -6.117 16.081 1.00 72.94 218 GLN A C 1
ATOM 1648 O O . GLN A 1 218 ? -21.607 -6.445 15.345 1.00 72.94 218 GLN A O 1
ATOM 1653 N N . ALA A 1 219 ? -22.468 -6.284 17.406 1.00 66.19 219 ALA A N 1
ATOM 1654 C CA . ALA A 1 219 ? -21.341 -6.939 18.056 1.00 66.19 219 ALA A CA 1
ATOM 1655 C C . ALA A 1 219 ? -21.422 -8.462 17.852 1.00 66.19 219 ALA A C 1
ATOM 1657 O O . ALA A 1 219 ? -22.398 -9.098 18.251 1.00 66.19 219 ALA A O 1
ATOM 1658 N N . GLY A 1 220 ? -20.395 -9.047 17.235 1.00 68.19 220 GLY A N 1
ATOM 1659 C CA . GLY A 1 220 ? -20.24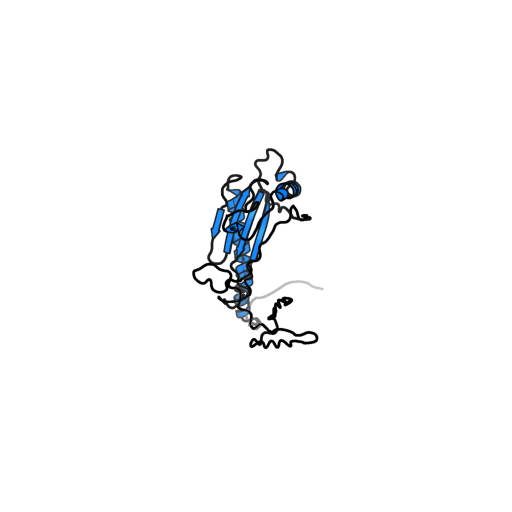5 -10.499 17.125 1.00 68.19 220 GLY A CA 1
ATOM 1660 C C . GLY A 1 220 ? -19.754 -11.130 18.432 1.00 68.19 220 GLY A C 1
ATOM 1661 O O . GLY A 1 220 ? -19.124 -10.468 19.257 1.00 68.19 220 GLY A O 1
ATOM 1662 N N . ILE A 1 221 ? -20.022 -12.423 18.614 1.00 71.06 221 ILE A N 1
ATOM 1663 C CA . ILE A 1 221 ? -19.483 -13.229 19.717 1.00 71.06 221 ILE A CA 1
ATOM 1664 C C . ILE A 1 221 ? -18.548 -14.271 19.107 1.00 71.06 221 ILE A C 1
ATOM 1666 O O . ILE A 1 221 ? -18.952 -14.997 18.202 1.00 71.06 221 ILE A O 1
ATOM 1670 N N . TYR A 1 222 ? -17.324 -14.363 19.623 1.00 70.38 222 TYR A N 1
ATOM 1671 C CA . TYR A 1 222 ? -16.384 -15.430 19.286 1.00 70.38 222 TYR A CA 1
ATOM 1672 C C . TYR A 1 222 ? -16.256 -16.390 20.474 1.00 70.38 222 TYR A C 1
ATOM 1674 O O . TYR A 1 222 ? -16.034 -15.950 21.602 1.00 70.38 222 TYR A O 1
ATOM 1682 N N . VAL A 1 223 ? -16.427 -17.691 20.227 1.00 74.19 223 VAL A N 1
ATOM 1683 C CA . VAL A 1 223 ? -16.316 -18.752 21.239 1.00 74.19 223 VAL A CA 1
ATOM 1684 C C . VAL A 1 223 ? -15.340 -19.799 20.722 1.00 74.19 223 VAL A C 1
ATOM 1686 O O . VAL A 1 223 ? -15.568 -20.379 19.664 1.00 74.19 223 VAL A O 1
ATOM 1689 N N . GLN A 1 224 ? -14.278 -20.057 21.481 1.00 77.00 224 GLN A N 1
ATOM 1690 C CA . GLN A 1 224 ? -13.322 -21.121 21.195 1.00 77.00 224 GLN A CA 1
ATOM 1691 C C . GLN A 1 224 ? -13.488 -22.251 22.212 1.00 77.00 224 GLN A C 1
ATOM 1693 O O . GLN A 1 224 ? -13.535 -22.009 23.417 1.00 77.00 224 GLN A O 1
ATOM 1698 N N . LEU A 1 225 ? -13.576 -23.485 21.714 1.00 79.19 225 LEU A N 1
ATOM 1699 C CA . LEU A 1 225 ? -13.676 -24.702 22.514 1.00 79.19 225 LEU A CA 1
ATOM 1700 C C . LEU A 1 225 ? -12.487 -25.598 22.171 1.00 79.19 225 LEU A C 1
ATOM 1702 O O . LEU A 1 225 ? -12.321 -25.979 21.014 1.00 79.19 225 LEU A O 1
ATOM 1706 N N . ASN A 1 226 ? -11.688 -25.943 23.177 1.00 80.38 226 ASN A N 1
ATOM 1707 C CA . ASN A 1 226 ? -10.593 -26.895 23.035 1.00 80.38 226 ASN A CA 1
ATOM 1708 C C . ASN A 1 226 ? -11.000 -28.211 23.705 1.00 80.38 226 ASN A C 1
ATOM 1710 O O . ASN A 1 226 ? -11.399 -28.213 24.869 1.00 80.38 226 ASN A O 1
ATOM 1714 N N . PHE A 1 227 ? -10.895 -29.318 22.971 1.00 80.44 227 PHE A N 1
ATOM 1715 C CA . PHE A 1 227 ? -11.199 -30.656 23.471 1.00 80.44 227 PHE A CA 1
ATOM 1716 C C . PHE A 1 227 ? -9.916 -31.471 23.560 1.00 80.44 227 PHE A C 1
ATOM 1718 O O . PHE A 1 227 ? -9.158 -31.540 22.593 1.00 80.44 227 PHE A O 1
ATOM 1725 N N . THR A 1 228 ? -9.721 -32.131 24.696 1.00 83.00 228 THR A N 1
ATOM 1726 C CA . THR A 1 228 ? -8.627 -33.078 24.902 1.00 83.00 228 THR A CA 1
ATOM 1727 C C . THR A 1 228 ? -9.235 -34.418 25.277 1.00 83.00 228 THR A C 1
ATOM 1729 O O . THR A 1 228 ? -10.069 -34.488 26.181 1.00 83.00 228 THR A O 1
ATOM 1732 N N . VAL A 1 229 ? -8.845 -35.475 24.569 1.00 82.50 229 VAL A N 1
ATOM 1733 C CA . VAL A 1 229 ? -9.219 -36.842 24.941 1.00 82.50 229 VAL A CA 1
ATOM 1734 C C . VAL A 1 229 ? -8.391 -37.221 26.166 1.00 82.50 229 VAL A C 1
ATOM 1736 O O . VAL A 1 229 ? -7.170 -37.086 26.145 1.00 82.50 229 VAL A O 1
ATOM 1739 N N . LEU A 1 230 ? -9.065 -37.623 27.240 1.00 78.50 230 LEU A N 1
ATOM 1740 C CA . LEU A 1 230 ? -8.423 -38.149 28.441 1.00 78.50 230 LEU A CA 1
ATOM 1741 C C . LEU A 1 230 ? -8.376 -39.675 28.306 1.00 78.50 230 LEU A C 1
ATOM 1743 O O . LEU A 1 230 ? -9.429 -40.285 28.101 1.00 78.50 230 LEU A O 1
ATOM 1747 N N . ASP A 1 231 ? -7.172 -40.244 28.372 1.00 71.19 231 ASP A N 1
ATOM 1748 C CA . ASP A 1 231 ? -6.933 -41.695 28.378 1.00 71.19 231 ASP A CA 1
ATOM 1749 C C . ASP A 1 231 ? -7.291 -42.336 29.731 1.00 71.19 231 ASP A C 1
ATOM 1751 O O . ASP A 1 231 ? -7.036 -41.702 30.785 1.00 71.19 231 ASP A O 1
#

Foldseek 3Di:
DDDDDDDDDDDDDDDDDPPDPDPVPPPVVCVQLVNVVVVVVVVVVVVLLVVQLPDAELDDWDWDDDPFKIKIKHFYALQRDPQEAPDPDPLNPFKHFHNVLSVVQCVLCDPQRPVPHSKTKIKMKMWGFDDPDRPDRDPDDPDGPTDMDIFIDTSVGHGRDRDDDDPNGDMGGDDPPPLPPPDDPPPDRPPPPPPDDDDADDVGDDDDDDDDPDPDPPDDDDDDDDDDDDD

pLDDT: mean 71.01, std 19.38, range [31.72, 95.0]

Mean predicted aligned error: 17.88 Å

Nearest PDB structures (foldseek):
  6uon-assembly2_J  TM=4.753E-01  e=9.197E+00  Homo sapiens
  8co1-assembly1_O1  TM=3.172E-01  e=3.606E+00  Deinococcus radiodurans R1 = ATCC 13939 = DSM 20539